Protein AF-A0A7Z9Q5S4-F1 (afdb_monomer)

Sequence (187 aa):
MYPALIGICYYKGFTRQGVVTGLVVGLIAVTLTDKTSAWFGVPWGAYPLTIHSAGWGILFNLATTILVSRFTKDDENTVKTKEKRHQFLQAVSAMNSERRKKLPLAWILTLIWFLVGFGPFASIGNSLFSDPNTPALWVPFHMPSLWVWQLVFLAYGIFVMWFLAFHMGLSEPIDPQRIEDARSEMK

Secondary structure (DSSP, 8-state):
-HHHHHHHHT-TT--HHHHHHHHHHHHHHHHHHSTTHHHHT-TT-SSGGG--HHHHHHHHHHHHHHHHHHH----HHHHHHHHHHHHHHHHHHPPPHHHHHTHHHHHHHHHHIIIIISSGGGGGGGTSSS-TT-GGG-TTTTS-HHHHHHHHHHHHHHHHHHIIIIIS-TTPPPPHHHHHHHHHHT-

Solvent-accessible surface area (backbone atoms only — not comparable to full-atom values)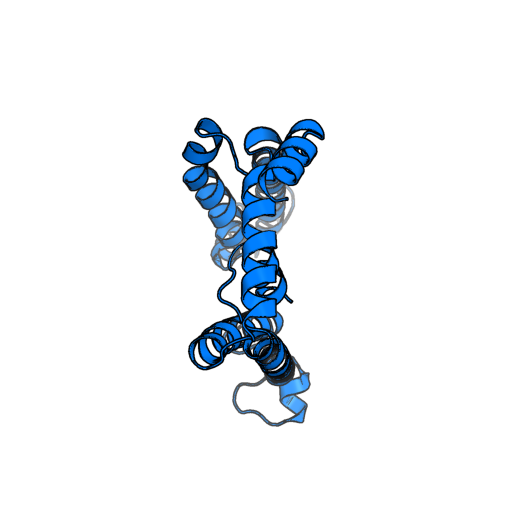: 10115 Å² total; per-residue (Å²): 110,67,59,55,53,42,30,67,76,78,37,76,73,56,23,69,66,9,43,51,53,5,47,53,48,9,50,52,39,24,48,54,19,25,76,55,7,65,80,70,69,49,95,67,37,54,28,52,94,79,39,56,23,66,57,48,14,52,51,45,16,44,53,39,17,54,54,41,16,71,77,49,79,65,56,72,67,58,50,52,52,47,51,55,51,46,53,50,50,48,66,54,66,60,74,55,74,74,51,59,72,45,47,66,56,56,50,51,56,49,48,49,44,50,39,42,49,75,29,85,50,30,62,55,24,43,55,71,76,22,61,70,89,44,72,93,59,22,70,90,79,72,51,56,17,42,56,57,40,48,53,54,38,47,55,49,44,53,51,50,50,48,42,46,31,67,72,61,43,74,66,57,80,72,58,67,66,48,50,52,52,51,54,62,76,70,107

Foldseek 3Di:
DVVVVCCQAPNVLFDPVLQVVLQVQLVVQLCCAAQVVVVVVDPQHHCRVVHHSNVRSVVSSVVSRVVVSVVDDDDPVSSVVSVLSNLLSCLQPPFDPVLVVCVVVLVVLVCCLCCCQVRPVLVCQQPVQHPQVCLVPNPPVSDGSSVVSNVVSVVSVVVSCCCVCPVSVPVPDGDPVSNVVSVVVSD

Radius of gyration: 22.35 Å; Cα contacts (8 Å, |Δi|>4): 203; chains: 1; bounding box: 56×38×61 Å

pLDDT: mean 92.26, std 4.26, range [71.06, 97.88]

Structure (mmCIF, N/CA/C/O backbone):
data_AF-A0A7Z9Q5S4-F1
#
_entry.id   AF-A0A7Z9Q5S4-F1
#
loop_
_atom_site.group_PDB
_atom_site.id
_atom_site.type_symbol
_atom_site.label_atom_id
_atom_site.label_alt_id
_atom_site.label_comp_id
_atom_site.label_asym_id
_atom_site.label_entity_id
_atom_site.label_seq_id
_atom_site.pdbx_PDB_ins_code
_atom_site.Cartn_x
_atom_site.Cartn_y
_atom_site.Cartn_z
_atom_site.occupancy
_atom_site.B_iso_or_equiv
_atom_site.auth_seq_id
_atom_site.auth_comp_id
_atom_site.auth_asym_id
_atom_site.auth_atom_id
_atom_site.pdbx_PDB_model_num
ATOM 1 N N . MET A 1 1 ? -7.638 -10.386 1.870 1.00 76.81 1 MET A N 1
ATOM 2 C CA . MET A 1 1 ? -7.132 -10.222 3.256 1.00 76.81 1 MET A CA 1
ATOM 3 C C . MET A 1 1 ? -7.069 -8.759 3.700 1.00 76.81 1 MET A C 1
ATOM 5 O O . MET A 1 1 ? -7.433 -8.495 4.838 1.00 76.81 1 MET A O 1
ATOM 9 N N . TYR A 1 2 ? -6.694 -7.800 2.839 1.00 88.56 2 TYR A N 1
ATOM 10 C CA . TYR A 1 2 ? -6.595 -6.379 3.222 1.00 88.56 2 TYR A CA 1
ATOM 11 C C . TYR A 1 2 ? -7.842 -5.776 3.893 1.00 88.56 2 TYR A C 1
ATOM 13 O O . TYR A 1 2 ? -7.670 -5.148 4.937 1.00 88.56 2 TYR A O 1
ATOM 21 N N . PRO A 1 3 ? -9.086 -5.988 3.409 1.00 93.25 3 PRO A N 1
ATOM 22 C CA . PRO A 1 3 ? -10.240 -5.363 4.061 1.00 93.25 3 PRO A CA 1
ATOM 23 C C . PRO A 1 3 ? -10.483 -5.868 5.486 1.00 93.25 3 PRO A C 1
ATOM 25 O O . PRO A 1 3 ? -10.931 -5.103 6.330 1.00 93.25 3 PRO A O 1
ATOM 28 N N . ALA A 1 4 ? -10.109 -7.114 5.797 1.00 92.50 4 ALA A N 1
ATOM 29 C CA . ALA A 1 4 ? -10.182 -7.634 7.161 1.00 92.50 4 ALA A CA 1
ATOM 30 C C . ALA A 1 4 ? -9.197 -6.912 8.098 1.00 92.50 4 ALA A C 1
ATOM 32 O O . ALA A 1 4 ? -9.586 -6.491 9.184 1.00 92.50 4 ALA A O 1
ATOM 33 N N . LEU A 1 5 ? -7.947 -6.713 7.661 1.00 92.75 5 LEU A N 1
ATOM 34 C CA . LEU A 1 5 ? -6.934 -5.983 8.436 1.00 92.75 5 LEU A CA 1
ATOM 35 C C . LEU A 1 5 ? -7.324 -4.516 8.632 1.00 92.75 5 LEU A C 1
ATOM 37 O O . LEU A 1 5 ? -7.260 -4.007 9.746 1.00 92.75 5 LEU A O 1
ATOM 41 N N . ILE A 1 6 ? -7.802 -3.858 7.572 1.00 94.31 6 ILE A N 1
ATOM 42 C CA . ILE A 1 6 ? -8.327 -2.490 7.654 1.00 94.31 6 ILE A CA 1
ATOM 43 C C . ILE A 1 6 ? -9.495 -2.434 8.644 1.00 94.31 6 ILE A C 1
ATOM 45 O O . ILE A 1 6 ? -9.525 -1.554 9.501 1.00 94.31 6 ILE A O 1
ATOM 49 N N . GLY A 1 7 ? -10.409 -3.405 8.575 1.00 92.94 7 GLY A N 1
ATOM 50 C CA . GLY A 1 7 ? -11.564 -3.524 9.464 1.00 92.94 7 GLY A CA 1
ATOM 51 C C . GLY A 1 7 ? -11.200 -3.629 10.948 1.00 92.94 7 GLY A C 1
ATOM 52 O O . GLY A 1 7 ? -11.866 -3.062 11.816 1.00 92.94 7 GLY A O 1
ATOM 53 N N . ILE A 1 8 ? -10.126 -4.360 11.245 1.00 91.81 8 ILE A N 1
ATOM 54 C CA . ILE A 1 8 ? -9.663 -4.593 12.614 1.00 91.81 8 ILE A CA 1
ATOM 55 C C . ILE A 1 8 ? -8.850 -3.405 13.133 1.00 91.81 8 ILE A C 1
ATOM 57 O O . ILE A 1 8 ? -9.086 -2.979 14.259 1.00 91.81 8 ILE A O 1
ATOM 61 N N . CYS A 1 9 ? -7.923 -2.875 12.334 1.00 91.06 9 CYS A N 1
ATOM 62 C CA . CYS A 1 9 ? -6.905 -1.943 12.823 1.00 91.06 9 CYS A CA 1
ATOM 63 C C . CYS A 1 9 ? -7.239 -0.462 12.604 1.00 91.06 9 CYS A C 1
ATOM 65 O O . CYS A 1 9 ? -6.741 0.374 13.350 1.00 91.06 9 CYS A O 1
ATOM 67 N N . TYR A 1 10 ? -8.030 -0.117 11.579 1.00 90.25 10 TYR A N 1
ATOM 68 C CA . TYR A 1 10 ? -8.146 1.280 11.124 1.00 90.25 10 TYR A CA 1
ATOM 69 C C . TYR A 1 10 ? -9.582 1.760 10.879 1.00 90.25 10 TYR A C 1
ATOM 71 O O . TYR A 1 10 ? -9.853 2.951 11.005 1.00 90.25 10 TYR A O 1
ATOM 79 N N . TYR A 1 11 ? -10.513 0.871 10.519 1.00 93.56 11 TYR A N 1
ATOM 80 C CA . TYR A 1 11 ? -11.879 1.250 10.158 1.00 93.56 11 TYR A CA 1
ATOM 81 C C . TYR A 1 11 ? -12.935 0.267 10.674 1.00 93.56 11 TYR A C 1
ATOM 83 O O . TYR A 1 11 ? -13.177 -0.785 10.093 1.00 93.56 11 TYR A O 1
ATOM 91 N N . LYS A 1 12 ? -13.657 0.651 11.728 1.00 91.69 12 LYS A N 1
ATOM 92 C CA . LYS A 1 12 ? -14.699 -0.178 12.364 1.00 91.69 12 LYS A CA 1
ATOM 93 C C . LYS A 1 12 ? -15.978 -0.406 11.544 1.00 91.69 12 LYS A C 1
ATOM 95 O O . LYS A 1 12 ? -16.794 -1.239 11.927 1.00 91.69 12 LYS A O 1
ATOM 100 N N . GLY A 1 13 ? -16.176 0.320 10.440 1.00 92.44 13 GLY A N 1
ATOM 101 C CA . GLY A 1 13 ? -17.423 0.288 9.663 1.00 92.44 13 GLY A CA 1
ATOM 102 C C . GLY A 1 13 ? -17.605 -0.941 8.768 1.00 92.44 13 GLY A C 1
ATOM 103 O O . GLY A 1 13 ? -18.682 -1.135 8.214 1.00 92.44 13 GLY A O 1
ATOM 104 N N . PHE A 1 14 ? -16.580 -1.781 8.604 1.00 95.62 14 PHE A N 1
ATOM 105 C CA . PHE A 1 14 ? -16.723 -3.022 7.846 1.00 95.62 14 PHE A CA 1
ATOM 106 C C . PHE A 1 14 ? -17.464 -4.087 8.644 1.00 95.62 14 PHE A C 1
ATOM 108 O O . PHE A 1 14 ? -17.137 -4.361 9.800 1.00 95.62 14 PHE A O 1
ATOM 115 N N . THR A 1 15 ? -18.435 -4.724 7.998 1.00 95.88 15 THR A N 1
ATOM 116 C CA . THR A 1 15 ? -19.252 -5.795 8.584 1.00 95.88 15 THR A CA 1
ATOM 117 C C . THR A 1 15 ? -18.665 -7.170 8.299 1.00 95.88 15 THR A C 1
ATOM 119 O O . THR A 1 15 ? -17.887 -7.338 7.353 1.00 95.88 15 THR A O 1
ATOM 122 N N . ARG A 1 16 ? -19.055 -8.187 9.081 1.00 94.06 16 ARG A N 1
ATOM 123 C CA . ARG A 1 16 ? -18.611 -9.570 8.822 1.00 94.06 16 ARG A CA 1
ATOM 124 C C . ARG A 1 16 ? -19.047 -10.033 7.433 1.00 94.06 16 ARG A C 1
ATOM 126 O O . ARG A 1 16 ? -18.243 -10.603 6.702 1.00 94.06 16 ARG A O 1
ATOM 133 N N . GLN A 1 17 ? -20.301 -9.762 7.072 1.00 95.50 17 GLN A N 1
ATOM 134 C CA . GLN A 1 17 ? -20.847 -10.118 5.762 1.00 95.50 17 GLN A CA 1
ATOM 135 C C . GLN A 1 17 ? -20.091 -9.413 4.636 1.00 95.50 17 GLN A C 1
ATOM 137 O O . GLN A 1 17 ? -19.658 -10.076 3.699 1.00 95.50 17 GLN A O 1
ATOM 142 N N . GLY A 1 18 ? -19.840 -8.107 4.759 1.00 96.75 18 GLY A N 1
ATOM 143 C CA . GLY A 1 18 ? -19.090 -7.370 3.746 1.00 96.75 18 GLY A CA 1
ATOM 144 C C . GLY A 1 18 ? -17.681 -7.910 3.523 1.00 96.75 18 GLY A C 1
ATOM 145 O O . GLY A 1 18 ? -17.294 -8.125 2.378 1.00 96.75 18 GLY A O 1
ATOM 146 N N . VAL A 1 19 ? -16.937 -8.196 4.594 1.00 96.50 19 VAL A N 1
ATOM 147 C CA . VAL A 1 19 ? -15.567 -8.730 4.488 1.00 96.50 19 VAL A CA 1
ATOM 148 C C . VAL A 1 19 ? -15.546 -10.126 3.858 1.00 96.50 19 VAL A C 1
ATOM 150 O O . VAL A 1 19 ? -14.680 -10.407 3.029 1.00 96.50 19 VAL A O 1
ATOM 153 N N . VAL A 1 20 ? -16.487 -11.004 4.222 1.00 96.56 20 VAL A N 1
ATOM 154 C CA . VAL A 1 20 ? -16.565 -12.365 3.663 1.00 96.56 20 VAL A CA 1
ATOM 155 C C . VAL A 1 20 ? -16.967 -12.325 2.191 1.00 96.56 20 VAL A C 1
ATOM 157 O O . VAL A 1 20 ? -16.287 -12.928 1.362 1.00 96.56 20 VAL A O 1
ATOM 160 N N . THR A 1 21 ? -18.011 -11.572 1.838 1.00 97.19 21 THR A N 1
ATOM 161 C CA . THR A 1 21 ? -18.443 -11.432 0.440 1.00 97.19 21 THR A CA 1
ATOM 162 C C . THR A 1 21 ? -17.351 -10.782 -0.405 1.00 97.19 21 THR A C 1
ATOM 164 O O . THR A 1 21 ? -17.064 -11.254 -1.501 1.00 97.19 21 THR A O 1
ATOM 167 N N . GLY A 1 22 ? -16.670 -9.759 0.119 1.00 97.31 22 GLY A N 1
ATOM 168 C CA . GLY A 1 22 ? -15.519 -9.154 -0.545 1.00 97.31 22 GLY A CA 1
ATOM 169 C C . GLY A 1 22 ? -14.373 -10.136 -0.762 1.00 97.31 22 GLY A C 1
ATOM 170 O O . GLY A 1 22 ? -13.791 -10.163 -1.844 1.00 97.31 22 GLY A O 1
ATOM 171 N N . LEU A 1 23 ? -14.072 -11.003 0.209 1.00 96.94 23 LEU A N 1
ATOM 172 C CA . LEU A 1 23 ? -13.078 -12.060 0.026 1.00 96.94 23 LEU A CA 1
ATOM 173 C C . LEU A 1 23 ? -13.456 -13.005 -1.118 1.00 96.94 23 LEU A C 1
ATOM 175 O O . LEU A 1 23 ? -12.613 -13.258 -1.976 1.00 96.94 23 LEU A O 1
ATOM 179 N N . VAL A 1 24 ? -14.702 -13.479 -1.152 1.00 97.44 24 VAL A N 1
ATOM 180 C CA . VAL A 1 24 ? -15.195 -14.383 -2.204 1.00 97.44 24 VAL A CA 1
ATOM 181 C C . VAL A 1 24 ? -15.128 -13.714 -3.575 1.00 97.44 24 VAL A C 1
ATOM 183 O O . VAL A 1 24 ? -14.528 -14.265 -4.495 1.00 97.44 24 VAL A O 1
ATOM 186 N N . VAL A 1 25 ? -15.671 -12.501 -3.709 1.00 97.81 25 VAL A N 1
ATOM 187 C CA . VAL A 1 25 ? -15.649 -11.755 -4.979 1.00 97.81 25 VAL A CA 1
ATOM 188 C C . VAL A 1 25 ? -14.217 -11.437 -5.408 1.00 97.81 25 VAL A C 1
ATOM 190 O O . VAL A 1 25 ? -13.887 -11.548 -6.584 1.00 97.81 25 VAL A O 1
ATOM 193 N N . GLY A 1 26 ? -13.337 -11.107 -4.462 1.00 96.94 26 GLY A N 1
ATOM 194 C CA . GLY A 1 26 ? -11.916 -10.911 -4.728 1.00 96.94 26 GLY A CA 1
ATOM 195 C C . GLY A 1 26 ? -11.237 -12.160 -5.286 1.00 96.94 26 GLY A C 1
ATOM 196 O O . GLY A 1 26 ? -10.487 -12.054 -6.250 1.00 96.94 26 GLY A O 1
ATOM 197 N N . LEU A 1 27 ? -11.512 -13.339 -4.720 1.00 96.50 27 LEU A N 1
ATOM 198 C CA . LEU A 1 27 ? -10.972 -14.605 -5.227 1.00 96.50 27 LEU A CA 1
ATOM 199 C C . LEU A 1 27 ? -11.486 -14.908 -6.637 1.00 96.50 27 LEU A C 1
ATOM 201 O O . LEU A 1 27 ? -10.683 -15.234 -7.506 1.00 96.50 27 LEU A O 1
ATOM 205 N N . ILE A 1 28 ? -12.785 -14.712 -6.886 1.00 96.31 28 ILE A N 1
ATOM 206 C CA . ILE A 1 28 ? -13.370 -14.850 -8.229 1.00 96.31 28 ILE A CA 1
ATOM 207 C C . ILE A 1 28 ? -12.671 -13.905 -9.211 1.00 96.31 28 ILE A C 1
ATOM 209 O O . ILE A 1 28 ? -12.271 -14.332 -10.291 1.00 96.31 28 ILE A O 1
ATOM 213 N N . ALA A 1 29 ? -12.467 -12.641 -8.833 1.00 96.00 29 ALA A N 1
ATOM 214 C CA . ALA A 1 29 ? -11.782 -11.671 -9.677 1.00 96.00 29 ALA A CA 1
ATOM 215 C C . ALA A 1 29 ? -10.347 -12.105 -10.006 1.00 96.00 29 ALA A C 1
ATOM 217 O O . ALA A 1 29 ? -9.959 -12.040 -11.168 1.00 96.00 29 ALA A O 1
ATOM 218 N N . VAL A 1 30 ? -9.571 -12.604 -9.034 1.00 95.81 30 VAL A N 1
ATOM 219 C CA . VAL A 1 30 ? -8.227 -13.156 -9.304 1.00 95.81 30 VAL A CA 1
ATOM 220 C C . VAL A 1 30 ? -8.317 -14.308 -10.304 1.00 95.81 30 VAL A C 1
ATOM 222 O O . VAL A 1 30 ? -7.616 -14.297 -11.309 1.00 95.81 30 VAL A O 1
ATOM 225 N N . THR A 1 31 ? -9.217 -15.267 -10.087 1.00 95.25 31 THR A N 1
ATOM 226 C CA . THR A 1 31 ? -9.381 -16.427 -10.976 1.00 95.25 31 THR A CA 1
ATOM 227 C C . THR A 1 31 ? -9.819 -16.034 -12.393 1.00 95.25 31 THR A C 1
ATOM 229 O O . THR A 1 31 ? -9.380 -16.642 -13.367 1.00 95.25 31 THR A O 1
ATOM 232 N N . LEU A 1 32 ? -10.643 -14.998 -12.549 1.00 95.62 32 LEU A N 1
ATOM 233 C CA . LEU A 1 32 ? -11.097 -14.529 -13.863 1.00 95.62 32 LEU A CA 1
ATOM 234 C C . LEU A 1 32 ? -10.120 -13.567 -14.553 1.00 95.62 32 LEU A C 1
ATOM 236 O O . LEU A 1 32 ? -10.319 -13.258 -15.726 1.00 95.62 32 LEU A O 1
ATOM 240 N N . THR A 1 33 ? -9.091 -13.085 -13.853 1.00 94.81 33 THR A N 1
ATOM 241 C CA . THR A 1 33 ? -8.097 -12.139 -14.397 1.00 94.81 33 THR A CA 1
ATOM 242 C C . THR A 1 33 ? -6.685 -12.710 -14.472 1.00 94.81 33 THR A C 1
ATOM 244 O O . THR A 1 33 ? -5.811 -12.087 -15.070 1.00 94.81 33 THR A O 1
ATOM 247 N N . ASP A 1 34 ? -6.438 -13.888 -13.902 1.00 94.19 34 ASP A N 1
ATOM 248 C CA . ASP A 1 34 ? -5.178 -14.614 -14.053 1.00 94.19 34 ASP A CA 1
ATOM 249 C C . ASP A 1 34 ? -5.173 -15.491 -15.321 1.00 94.19 34 ASP A C 1
ATOM 251 O O . ASP A 1 34 ? -6.069 -15.403 -16.165 1.00 94.19 34 ASP A O 1
ATOM 255 N N . LYS A 1 35 ? -4.174 -16.368 -15.482 1.00 91.12 35 LYS A N 1
ATOM 256 C CA . LYS A 1 35 ? -4.072 -17.285 -16.631 1.00 91.12 35 LYS A CA 1
ATOM 257 C C . LYS A 1 35 ? -5.241 -18.270 -16.710 1.00 91.12 35 LYS A C 1
ATOM 259 O O . LYS A 1 35 ? -5.556 -18.762 -17.789 1.00 91.12 35 LYS A O 1
ATOM 264 N N . THR A 1 36 ? -5.919 -18.510 -15.589 1.00 91.81 36 THR A N 1
ATOM 265 C CA . THR A 1 36 ? -7.149 -19.307 -15.505 1.00 91.81 36 THR A CA 1
ATOM 266 C C . THR A 1 36 ? -8.329 -18.682 -16.246 1.00 91.81 36 THR A C 1
ATOM 268 O O . THR A 1 36 ? -9.270 -19.397 -16.566 1.00 91.81 36 THR A O 1
ATOM 271 N N . SER A 1 37 ? -8.275 -17.394 -16.601 1.00 91.19 37 SER A N 1
ATOM 272 C CA . SER A 1 37 ? -9.246 -16.747 -17.502 1.00 91.19 37 SER A CA 1
ATOM 273 C C . SER A 1 37 ? -9.473 -17.536 -18.799 1.00 91.19 37 SER A C 1
ATOM 275 O O . SER A 1 37 ? -10.610 -17.657 -19.258 1.00 91.19 37 SER A O 1
ATOM 277 N N . ALA A 1 38 ? -8.419 -18.155 -19.341 1.00 90.62 38 ALA A N 1
ATOM 278 C CA . ALA A 1 38 ? -8.495 -19.001 -20.529 1.00 90.62 38 ALA A CA 1
ATOM 279 C C . ALA A 1 38 ? -9.424 -20.213 -20.341 1.00 90.62 38 ALA A C 1
ATOM 281 O O . ALA A 1 38 ? -10.079 -20.631 -21.290 1.00 90.62 38 ALA A O 1
ATOM 282 N N . TRP A 1 39 ? -9.529 -20.753 -19.122 1.00 93.50 39 TRP A N 1
ATOM 283 C CA . TRP A 1 39 ? -10.405 -21.890 -18.813 1.00 93.50 39 TRP A CA 1
ATOM 284 C C . TRP A 1 39 ? -11.888 -21.514 -18.865 1.00 93.50 39 TRP A C 1
ATOM 286 O O . TRP A 1 39 ? -12.730 -22.372 -19.106 1.00 93.50 39 TRP A O 1
ATOM 296 N N . PHE A 1 40 ? -12.206 -20.235 -18.653 1.00 91.56 40 PHE A N 1
ATOM 297 C CA . PHE A 1 40 ? -13.575 -19.717 -18.634 1.00 91.56 40 PHE A CA 1
ATOM 298 C C . PHE A 1 40 ? -13.974 -19.013 -19.938 1.00 91.56 40 PHE A C 1
ATOM 300 O O . PHE A 1 40 ? -15.112 -18.569 -20.055 1.00 91.56 40 PHE A O 1
ATOM 307 N N . GLY A 1 41 ? -13.059 -18.883 -20.907 1.00 90.44 41 GLY A N 1
ATOM 308 C CA . GLY A 1 41 ? -13.340 -18.248 -22.199 1.00 90.44 41 GLY A CA 1
ATOM 309 C C . GLY A 1 41 ? -13.762 -16.777 -22.097 1.00 90.44 41 GLY A C 1
ATOM 310 O O . GLY A 1 41 ? -14.532 -16.300 -22.927 1.00 90.44 41 GLY A O 1
ATOM 311 N N . VAL A 1 42 ? -13.305 -16.058 -21.066 1.00 92.88 42 VAL A N 1
ATOM 312 C CA . VAL A 1 42 ? -13.685 -14.652 -20.851 1.00 92.88 42 VAL A CA 1
ATOM 313 C C . VAL A 1 42 ? -13.040 -13.722 -21.892 1.00 92.88 42 VAL A C 1
ATOM 315 O O . VAL A 1 42 ? -11.879 -13.920 -22.257 1.00 92.88 42 VAL A O 1
ATOM 318 N N . PRO A 1 43 ? -13.743 -12.666 -22.350 1.00 92.31 43 PRO A N 1
ATOM 319 C CA . PRO A 1 43 ? -13.328 -11.869 -23.511 1.00 92.31 43 PRO A CA 1
ATOM 320 C C . PRO A 1 43 ? -12.093 -10.990 -23.271 1.00 92.31 43 PRO A C 1
ATOM 322 O O . PRO A 1 43 ? -11.513 -10.472 -24.219 1.00 92.31 43 PRO A O 1
ATOM 325 N N . TRP A 1 44 ? -11.690 -10.798 -22.014 1.00 91.69 44 TRP A N 1
ATOM 326 C CA . TRP A 1 44 ? -10.572 -9.931 -21.635 1.00 91.69 44 TRP A CA 1
ATOM 327 C C . TRP A 1 44 ? -9.240 -10.670 -21.425 1.00 91.69 44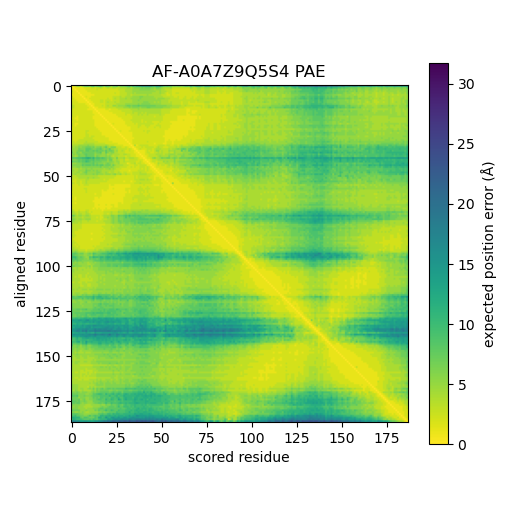 TRP A C 1
ATOM 329 O O . TRP A 1 44 ? -8.216 -10.012 -21.256 1.00 91.69 44 TRP A O 1
ATOM 339 N N . GLY A 1 45 ? -9.230 -12.009 -21.443 1.00 91.69 45 GLY A N 1
ATOM 340 C CA . GLY A 1 45 ? -8.013 -12.812 -21.279 1.00 91.69 45 GLY A CA 1
ATOM 341 C C . GLY A 1 45 ? -7.289 -12.625 -19.935 1.00 91.69 45 GLY A C 1
ATOM 342 O O . GLY A 1 45 ? -7.876 -12.213 -18.934 1.00 91.69 45 GLY A O 1
ATOM 343 N N . ALA A 1 46 ? -5.996 -12.961 -19.903 1.00 91.62 46 ALA A N 1
ATOM 344 C CA . ALA A 1 46 ? -5.167 -12.847 -18.703 1.00 91.62 46 ALA A CA 1
ATOM 345 C C . ALA A 1 46 ? -4.601 -11.428 -18.538 1.00 91.62 46 ALA A C 1
ATOM 347 O O . ALA A 1 46 ? -4.180 -10.806 -19.511 1.00 91.62 46 ALA A O 1
ATOM 348 N N . TYR A 1 47 ? -4.533 -10.959 -17.291 1.00 90.94 47 TYR A N 1
ATOM 349 C CA . TYR A 1 47 ? -3.997 -9.652 -16.892 1.00 90.94 47 TYR A CA 1
ATOM 350 C C . TYR A 1 47 ? -4.605 -8.479 -17.678 1.00 90.94 47 TYR A C 1
ATOM 352 O O . TYR A 1 47 ? -3.878 -7.738 -18.352 1.00 90.94 47 TYR A O 1
ATOM 360 N N . PRO A 1 48 ? -5.937 -8.277 -17.604 1.00 92.19 48 PRO A N 1
ATOM 361 C CA . PRO A 1 48 ? -6.576 -7.186 -18.318 1.00 92.19 48 PRO A CA 1
ATOM 362 C C . PRO A 1 48 ? -5.975 -5.846 -17.895 1.00 92.19 48 PRO A C 1
ATOM 364 O O . PRO A 1 48 ? -5.640 -5.631 -16.725 1.00 92.19 48 PRO A O 1
ATOM 367 N N . LEU A 1 49 ? -5.816 -4.955 -18.876 1.00 89.94 49 LEU A N 1
ATOM 368 C CA . LEU A 1 49 ? -5.137 -3.663 -18.729 1.00 89.94 49 LEU A CA 1
ATOM 369 C C . LEU A 1 49 ? -3.682 -3.774 -18.249 1.00 89.94 49 LEU A C 1
ATOM 371 O O . LEU A 1 49 ? -3.159 -2.824 -17.674 1.00 89.94 49 LEU A O 1
ATOM 375 N N . THR A 1 50 ? -3.022 -4.919 -18.458 1.00 87.94 50 THR A N 1
ATOM 376 C CA . THR A 1 50 ? -1.662 -5.211 -17.960 1.00 87.94 50 THR A CA 1
ATOM 377 C C . THR A 1 50 ? -1.528 -5.151 -16.433 1.00 87.94 50 THR A C 1
ATOM 379 O O . THR A 1 50 ? -0.424 -5.112 -15.894 1.00 87.94 50 THR A O 1
ATOM 382 N N . ILE A 1 51 ? -2.652 -5.182 -15.710 1.00 90.25 51 ILE A N 1
ATOM 383 C CA . ILE A 1 51 ? -2.677 -5.204 -14.249 1.00 90.25 51 ILE A CA 1
ATOM 384 C C . ILE A 1 51 ? -2.619 -6.660 -13.793 1.00 90.25 51 ILE A C 1
ATOM 386 O O . ILE A 1 51 ? -3.420 -7.499 -14.214 1.00 90.25 51 ILE A O 1
ATOM 390 N N . HIS A 1 52 ? -1.678 -6.955 -12.897 1.00 90.75 52 HIS A N 1
ATOM 391 C CA . HIS A 1 52 ? -1.548 -8.282 -12.308 1.00 90.75 52 HIS A CA 1
ATOM 392 C C . HIS A 1 52 ? -2.848 -8.709 -11.601 1.00 90.75 52 HIS A C 1
ATOM 394 O O . HIS A 1 52 ? -3.531 -7.889 -10.984 1.00 90.75 52 HIS A O 1
ATOM 400 N N . SER A 1 53 ? -3.179 -10.001 -11.651 1.00 94.12 53 SER A N 1
ATOM 401 C CA . SER A 1 53 ? -4.451 -10.552 -11.156 1.00 94.12 53 SER A CA 1
ATOM 402 C C . SER A 1 53 ? -4.708 -10.232 -9.679 1.00 94.12 53 SER A C 1
ATOM 404 O O . SER A 1 53 ? -5.834 -9.913 -9.294 1.00 94.12 53 SER A O 1
ATOM 406 N N . ALA A 1 54 ? -3.656 -10.191 -8.852 1.00 92.81 54 ALA A N 1
ATOM 407 C CA . ALA A 1 54 ? -3.770 -9.762 -7.456 1.00 92.81 54 ALA A CA 1
ATOM 408 C C . ALA A 1 54 ? -4.313 -8.327 -7.306 1.00 92.81 54 ALA A C 1
ATOM 410 O O . ALA A 1 54 ? -5.074 -8.060 -6.377 1.00 92.81 54 ALA A O 1
ATOM 411 N N . GLY A 1 55 ? -3.973 -7.413 -8.222 1.00 93.25 55 GLY A N 1
ATOM 412 C CA . GLY A 1 55 ? -4.477 -6.037 -8.223 1.00 93.25 55 GLY A CA 1
ATOM 413 C 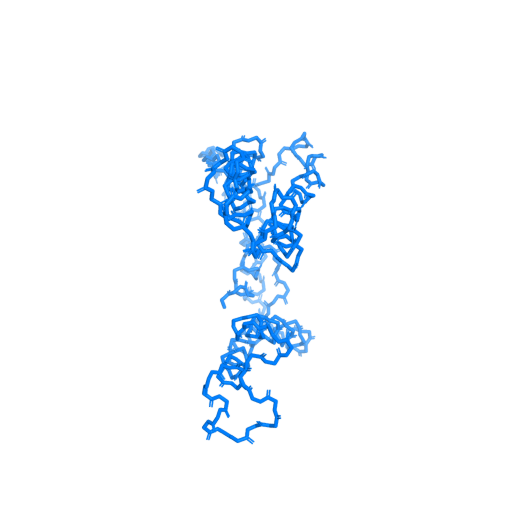C . GLY A 1 55 ? -5.994 -5.984 -8.404 1.00 93.25 55 GLY A C 1
ATOM 414 O O . GLY A 1 55 ? -6.690 -5.331 -7.625 1.00 93.25 55 GLY A O 1
ATOM 415 N N . TRP A 1 56 ? -6.522 -6.756 -9.357 1.00 95.06 56 TRP A N 1
ATOM 416 C CA . TRP A 1 56 ? -7.965 -6.916 -9.560 1.00 95.06 56 TRP A CA 1
ATOM 417 C C . TRP A 1 56 ? -8.647 -7.554 -8.351 1.00 95.06 56 TRP A C 1
ATOM 419 O O . TRP A 1 56 ? -9.679 -7.064 -7.890 1.00 95.06 56 TRP A O 1
ATOM 429 N N . GLY A 1 57 ? -8.033 -8.592 -7.780 1.00 96.38 57 GLY A N 1
ATOM 430 C CA . GLY A 1 57 ? -8.498 -9.216 -6.545 1.00 96.38 57 GLY A CA 1
ATOM 431 C C . GLY A 1 57 ? -8.643 -8.228 -5.392 1.00 96.38 57 GLY A C 1
ATOM 432 O O . GLY A 1 57 ? -9.672 -8.215 -4.719 1.00 96.38 57 GLY A O 1
ATOM 433 N N . ILE A 1 58 ? -7.638 -7.377 -5.167 1.00 95.31 58 ILE A N 1
ATOM 434 C CA . ILE A 1 58 ? -7.664 -6.343 -4.121 1.00 95.31 58 ILE A CA 1
ATOM 435 C C . ILE A 1 58 ? -8.773 -5.325 -4.392 1.00 95.31 58 ILE A C 1
ATOM 437 O O . ILE A 1 58 ? -9.551 -5.028 -3.481 1.00 95.31 58 ILE A O 1
ATOM 441 N N . LEU A 1 59 ? -8.864 -4.826 -5.629 1.00 95.81 59 LEU A N 1
ATOM 442 C CA . LEU A 1 59 ? -9.849 -3.823 -6.032 1.00 95.81 59 LEU A CA 1
ATOM 443 C C . LEU A 1 59 ? -11.280 -4.312 -5.788 1.00 95.81 59 LEU A C 1
ATOM 445 O O . LEU A 1 59 ? -12.038 -3.669 -5.059 1.00 95.81 59 LEU A O 1
ATOM 449 N N . PHE A 1 60 ? -11.640 -5.470 -6.346 1.00 97.12 60 PHE A N 1
ATOM 450 C CA . PHE A 1 60 ? -12.989 -6.019 -6.219 1.00 97.12 60 PHE A CA 1
ATOM 451 C C . PHE A 1 60 ? -13.308 -6.463 -4.789 1.00 97.12 60 PHE A C 1
ATOM 453 O O . PHE A 1 60 ? -14.442 -6.289 -4.338 1.00 97.12 60 PHE A O 1
ATOM 460 N N . ASN A 1 61 ? -12.319 -6.966 -4.044 1.00 97.38 61 ASN A N 1
ATOM 461 C CA . ASN A 1 61 ? -12.495 -7.307 -2.634 1.00 97.38 61 ASN A CA 1
ATOM 462 C C . ASN A 1 61 ? -12.855 -6.075 -1.799 1.00 97.38 61 ASN A C 1
ATOM 464 O O . ASN A 1 61 ? -13.848 -6.083 -1.066 1.00 97.38 61 ASN A O 1
ATOM 468 N N . LEU A 1 62 ? -12.083 -4.995 -1.939 1.00 96.75 62 LEU A N 1
ATOM 469 C CA . LEU A 1 62 ? -12.311 -3.766 -1.186 1.00 96.75 62 LEU A CA 1
ATOM 470 C C . LEU A 1 62 ? -13.615 -3.078 -1.609 1.00 96.75 62 LEU A C 1
ATOM 472 O O . LEU A 1 62 ? -14.408 -2.715 -0.740 1.00 96.75 62 LEU A O 1
ATOM 476 N N . ALA A 1 63 ? -13.874 -2.954 -2.914 1.00 97.31 63 ALA A N 1
ATOM 477 C CA . ALA A 1 63 ? -15.096 -2.343 -3.435 1.00 97.31 63 ALA A CA 1
ATOM 478 C C . ALA A 1 63 ? -16.353 -3.072 -2.937 1.00 97.31 63 ALA A C 1
ATOM 480 O O . ALA A 1 63 ? -17.269 -2.444 -2.405 1.00 97.31 63 ALA A O 1
ATOM 481 N N . THR A 1 64 ? -16.359 -4.405 -3.021 1.00 97.88 64 THR A N 1
ATOM 482 C CA . THR A 1 64 ? -17.466 -5.235 -2.526 1.00 97.88 64 THR A CA 1
ATOM 483 C C . THR A 1 64 ? -17.609 -5.123 -1.013 1.00 97.88 64 THR A C 1
ATOM 485 O O . THR A 1 64 ? -18.723 -4.961 -0.520 1.00 97.88 64 THR A O 1
ATOM 488 N N . THR A 1 65 ? -16.500 -5.148 -0.265 1.00 97.88 65 THR A N 1
ATOM 489 C CA . THR A 1 65 ? -16.536 -4.997 1.198 1.00 97.88 65 THR A CA 1
ATOM 490 C C . THR A 1 65 ? -17.175 -3.672 1.604 1.00 97.88 65 THR A C 1
ATOM 492 O O . THR A 1 65 ? -18.031 -3.663 2.492 1.00 97.88 65 THR A O 1
ATOM 495 N N . ILE A 1 66 ? -16.792 -2.568 0.952 1.00 96.69 66 ILE A N 1
ATOM 496 C CA . ILE A 1 66 ? -17.357 -1.235 1.197 1.00 96.69 66 ILE A CA 1
ATOM 497 C C . ILE A 1 66 ? -18.849 -1.223 0.863 1.00 96.69 66 ILE A C 1
ATOM 499 O O . ILE A 1 66 ? -19.649 -0.763 1.677 1.00 96.69 66 ILE A O 1
ATOM 503 N N . LEU A 1 67 ? -19.223 -1.732 -0.313 1.00 97.31 67 LEU A N 1
ATOM 504 C CA . LEU A 1 67 ? -20.603 -1.713 -0.788 1.00 97.31 67 LEU A CA 1
ATOM 505 C C . LEU A 1 67 ? -21.516 -2.532 0.127 1.00 97.31 67 LEU A C 1
ATOM 507 O O . LEU A 1 67 ? -22.481 -2.000 0.666 1.00 97.31 67 LEU A O 1
ATOM 511 N N . VAL A 1 68 ? -21.183 -3.802 0.359 1.00 97.62 68 VAL A N 1
ATOM 512 C CA . VAL A 1 68 ? -21.993 -4.705 1.184 1.00 97.62 68 VAL A CA 1
ATOM 513 C C . VAL A 1 68 ? -22.061 -4.194 2.620 1.00 97.62 68 VAL A C 1
ATOM 515 O O . VAL A 1 68 ? -23.153 -4.115 3.168 1.00 97.62 68 VAL A O 1
ATOM 518 N N . SER A 1 69 ? -20.947 -3.730 3.201 1.00 96.75 69 SER A N 1
ATOM 519 C CA . SER A 1 69 ? -20.953 -3.187 4.571 1.00 96.75 69 SER A CA 1
ATOM 520 C C . SER A 1 69 ? -21.796 -1.924 4.738 1.00 96.75 69 SER A C 1
ATOM 522 O O . SER A 1 69 ? -22.166 -1.613 5.864 1.00 96.75 69 SER A O 1
ATOM 524 N N . ARG A 1 70 ? -22.112 -1.193 3.659 1.00 95.50 70 ARG A N 1
ATOM 525 C CA . ARG A 1 70 ? -23.078 -0.087 3.732 1.00 95.50 70 ARG A CA 1
ATOM 526 C C . ARG A 1 70 ? -24.527 -0.557 3.827 1.00 95.50 70 ARG A C 1
ATOM 528 O O . ARG A 1 70 ? -25.344 0.171 4.383 1.00 95.50 70 ARG A O 1
ATOM 535 N N . PHE A 1 71 ? -24.843 -1.733 3.291 1.00 96.31 71 PHE A N 1
ATOM 536 C CA . PHE A 1 71 ? -26.205 -2.273 3.258 1.00 96.31 71 PHE A CA 1
ATOM 537 C C . PHE A 1 71 ? -26.472 -3.326 4.336 1.00 96.31 71 PHE A C 1
ATOM 539 O O . PHE A 1 71 ? -27.627 -3.599 4.651 1.00 96.31 71 PHE A O 1
ATOM 546 N N . THR A 1 72 ? -25.429 -3.900 4.928 1.00 95.19 72 THR A N 1
ATOM 547 C CA . THR A 1 72 ? -25.536 -4.881 6.010 1.00 95.19 72 THR A CA 1
ATOM 548 C C . THR A 1 72 ? -25.173 -4.249 7.350 1.00 95.19 72 THR A C 1
ATOM 550 O O . THR A 1 72 ? -24.406 -3.290 7.409 1.00 95.19 72 THR A O 1
ATOM 553 N N . LYS A 1 73 ? -25.695 -4.794 8.450 1.00 91.44 73 LYS A N 1
ATOM 554 C CA . LYS A 1 73 ? -25.328 -4.392 9.815 1.00 91.44 73 LYS A CA 1
ATOM 555 C C . LYS A 1 73 ? -24.911 -5.622 10.608 1.00 91.44 73 LYS A C 1
ATOM 557 O O . LYS A 1 73 ? -25.518 -6.679 10.464 1.00 91.44 73 LYS A O 1
ATOM 562 N N . ASP A 1 74 ? -23.874 -5.470 11.423 1.00 92.06 74 ASP A N 1
ATOM 563 C CA . ASP A 1 74 ? -23.528 -6.481 12.419 1.00 92.06 74 ASP A CA 1
ATOM 564 C C . ASP A 1 74 ? -24.453 -6.357 13.639 1.00 92.06 74 ASP A C 1
ATOM 566 O O . ASP A 1 74 ? -25.087 -5.320 13.853 1.00 92.06 74 ASP A O 1
ATOM 570 N N . ASP A 1 75 ? -24.514 -7.414 14.446 1.00 93.25 75 ASP A N 1
ATOM 571 C CA . ASP A 1 75 ? -25.249 -7.411 15.706 1.00 93.25 75 ASP A CA 1
ATOM 572 C C . ASP A 1 75 ? -24.673 -6.389 16.705 1.00 93.25 75 ASP A C 1
ATOM 574 O O . ASP A 1 75 ? -23.486 -6.045 16.676 1.00 93.25 75 ASP A O 1
ATOM 578 N N . GLU A 1 76 ? -25.515 -5.913 17.624 1.00 93.50 76 GLU A N 1
ATOM 579 C CA . GLU A 1 76 ? -25.127 -4.875 18.586 1.00 93.50 76 GLU A CA 1
ATOM 580 C C . GLU A 1 76 ? -23.924 -5.271 19.454 1.00 93.50 76 GLU A C 1
ATOM 582 O O . GLU A 1 76 ? -23.091 -4.423 19.785 1.00 93.50 76 GLU A O 1
ATOM 587 N N . ASN A 1 77 ? -23.799 -6.552 19.810 1.00 94.00 77 ASN A N 1
ATOM 588 C CA . ASN A 1 77 ? -22.699 -7.041 20.640 1.00 94.00 77 ASN A CA 1
ATOM 589 C C . ASN A 1 77 ? -21.368 -7.013 19.876 1.00 94.00 77 ASN A C 1
ATOM 591 O O . ASN A 1 77 ? -20.340 -6.596 20.423 1.00 94.00 77 ASN A O 1
ATOM 595 N N . THR A 1 78 ? -21.383 -7.387 18.597 1.00 91.81 78 THR A N 1
ATOM 596 C CA . THR A 1 78 ? -20.234 -7.284 17.693 1.00 91.81 78 THR A CA 1
ATOM 597 C C . THR A 1 78 ? -19.831 -5.831 17.493 1.00 91.81 78 THR A C 1
ATOM 599 O O . THR A 1 78 ? -18.641 -5.519 17.582 1.00 91.81 78 THR A O 1
ATOM 602 N N . VAL A 1 79 ? -20.793 -4.927 17.289 1.00 92.38 79 VAL A N 1
ATOM 603 C CA . VAL A 1 79 ? -20.516 -3.487 17.157 1.00 92.38 79 VAL A CA 1
ATOM 604 C C . VAL A 1 79 ? -19.857 -2.942 18.427 1.00 92.38 79 VAL A C 1
ATOM 606 O O . VAL A 1 79 ? -18.798 -2.320 18.338 1.00 92.38 79 VAL A O 1
ATOM 609 N N . LYS A 1 80 ? -20.402 -3.246 19.612 1.00 93.75 80 LYS A N 1
ATOM 610 C CA . LYS A 1 80 ? -19.811 -2.847 20.905 1.00 93.75 80 LYS A CA 1
ATOM 611 C C . LYS A 1 80 ? -18.401 -3.411 21.092 1.00 93.75 80 LYS A C 1
ATOM 613 O O . LYS A 1 80 ? -17.509 -2.709 21.559 1.00 93.75 80 LYS A O 1
ATOM 618 N N . THR A 1 81 ? -18.174 -4.661 20.698 1.00 92.25 81 THR A N 1
ATOM 619 C CA . THR A 1 81 ? -16.853 -5.302 20.791 1.00 92.25 81 THR A CA 1
ATOM 620 C C . THR A 1 81 ? -15.839 -4.648 19.857 1.00 92.25 81 THR A C 1
ATOM 622 O O . THR A 1 81 ? -14.697 -4.415 20.255 1.00 92.25 81 THR A O 1
ATOM 625 N N . LYS A 1 82 ? -16.240 -4.325 18.622 1.00 93.00 82 LYS A N 1
ATOM 626 C CA . LYS A 1 82 ? -15.401 -3.582 17.673 1.00 93.00 82 LYS A CA 1
ATOM 627 C C . LYS A 1 82 ? -15.054 -2.205 18.214 1.00 93.00 82 LYS A C 1
ATOM 629 O O . LYS A 1 82 ? -13.886 -1.840 18.184 1.00 93.00 82 LYS A O 1
ATOM 634 N N . GLU A 1 83 ? -16.033 -1.491 18.756 1.00 94.00 83 GLU A N 1
ATOM 635 C CA . GLU A 1 83 ? -15.817 -0.174 19.351 1.00 94.00 83 GLU A CA 1
ATOM 636 C C . GLU A 1 83 ? -14.766 -0.229 20.462 1.00 94.00 83 GLU A C 1
ATOM 638 O O . GLU A 1 83 ? -13.760 0.472 20.381 1.00 94.00 83 GLU A O 1
ATOM 643 N N . LYS A 1 84 ? -14.939 -1.134 21.435 1.00 92.88 84 LYS A N 1
ATOM 644 C CA . LYS A 1 84 ? -13.975 -1.323 22.527 1.00 92.88 84 LYS A CA 1
ATOM 645 C C . LYS A 1 84 ? -12.579 -1.672 22.008 1.00 92.88 84 LYS A C 1
ATOM 647 O O . LYS A 1 84 ? -11.593 -1.135 22.490 1.00 92.88 84 LYS A O 1
ATOM 652 N N . ARG A 1 85 ? -12.466 -2.540 20.998 1.00 93.25 85 ARG A N 1
ATOM 653 C CA . ARG A 1 85 ? -11.160 -2.879 20.403 1.00 93.25 85 ARG A CA 1
ATOM 654 C C . ARG A 1 85 ? -10.503 -1.676 19.730 1.00 93.25 85 ARG A C 1
ATOM 656 O O . ARG A 1 85 ? -9.314 -1.464 19.926 1.00 93.25 85 ARG A O 1
ATOM 663 N N . HIS A 1 86 ? -11.257 -0.896 18.960 1.00 94.62 86 HIS A N 1
ATOM 664 C CA . HIS A 1 86 ? -10.736 0.289 18.269 1.00 94.62 86 HIS A CA 1
ATOM 665 C C . HIS A 1 86 ? -10.311 1.379 19.254 1.00 94.62 86 HIS A C 1
ATOM 667 O O . HIS A 1 86 ? -9.231 1.938 19.099 1.00 94.62 86 HIS A O 1
ATOM 673 N N . GLN A 1 87 ? -11.110 1.628 20.293 1.00 93.50 87 GLN A N 1
ATOM 674 C CA . GLN A 1 87 ? -10.761 2.558 21.370 1.00 93.50 87 GLN A CA 1
ATOM 675 C C . GLN A 1 87 ? -9.491 2.114 22.105 1.00 93.50 87 GLN A C 1
ATOM 677 O O . GLN A 1 87 ? -8.590 2.922 22.307 1.00 93.50 87 GLN A O 1
ATOM 682 N N . PHE A 1 88 ? -9.378 0.819 22.419 1.00 93.56 88 PHE A N 1
ATOM 683 C CA . PHE A 1 88 ? -8.185 0.263 23.050 1.00 93.56 88 PHE A CA 1
ATOM 684 C C . PHE A 1 88 ? -6.944 0.440 22.169 1.00 93.56 88 PHE A C 1
ATOM 686 O O . PHE A 1 88 ? -5.938 0.973 22.630 1.00 93.56 88 PHE A O 1
ATOM 693 N N . LEU A 1 89 ? -7.023 0.046 20.890 1.00 92.00 89 LEU A N 1
ATOM 694 C CA . LEU A 1 89 ? -5.924 0.217 19.934 1.00 92.00 89 LEU A CA 1
ATOM 695 C C . LEU A 1 89 ? -5.518 1.688 19.825 1.00 92.00 89 LEU A C 1
ATOM 697 O O . LEU A 1 89 ? -4.334 2.000 19.886 1.00 92.00 89 LEU A O 1
ATOM 701 N N . GLN A 1 90 ? -6.488 2.597 19.740 1.00 90.31 90 GLN A N 1
ATOM 702 C CA . GLN A 1 90 ? -6.221 4.027 19.678 1.00 90.31 90 GLN A CA 1
ATOM 703 C C . GLN A 1 90 ? -5.522 4.545 20.942 1.00 90.31 90 GLN A C 1
ATOM 705 O O . GLN A 1 90 ? -4.582 5.325 20.817 1.00 90.31 90 GLN A O 1
ATOM 710 N N . ALA A 1 91 ? -5.926 4.106 22.136 1.00 90.38 91 ALA A N 1
ATOM 711 C CA . ALA A 1 91 ? -5.303 4.525 23.392 1.00 90.38 91 ALA A CA 1
ATOM 712 C C . ALA A 1 91 ? -3.821 4.109 23.471 1.00 90.38 91 ALA A C 1
ATOM 714 O O . ALA A 1 91 ? -2.951 4.920 23.813 1.00 90.38 91 ALA A O 1
ATOM 715 N N . VAL A 1 92 ? -3.516 2.866 23.081 1.00 90.69 92 VAL A N 1
ATOM 716 C CA . VAL A 1 92 ? -2.162 2.304 23.207 1.00 90.69 92 VAL A CA 1
ATOM 717 C C . VAL A 1 92 ? -1.236 2.666 22.043 1.00 90.69 92 VAL A C 1
ATOM 719 O O . VAL A 1 92 ? -0.032 2.797 22.247 1.00 90.69 92 VAL A O 1
ATOM 722 N N . SER A 1 93 ? -1.770 2.858 20.831 1.00 87.69 93 SER A N 1
ATOM 723 C CA . SER A 1 93 ? -0.974 3.062 19.610 1.00 87.69 93 SER A CA 1
ATOM 724 C C . SER A 1 93 ? -1.046 4.482 19.041 1.00 87.69 93 SER A C 1
ATOM 726 O O . SER A 1 93 ? -0.530 4.728 17.946 1.00 87.69 93 SER A O 1
ATOM 728 N N . ALA A 1 94 ? -1.712 5.424 19.717 1.00 82.94 94 ALA A N 1
ATOM 729 C CA . ALA A 1 94 ? -1.776 6.805 19.247 1.00 82.94 94 ALA A CA 1
ATOM 730 C C . ALA A 1 94 ? -0.373 7.421 19.143 1.00 82.94 94 ALA A C 1
ATOM 732 O O . ALA A 1 94 ? 0.393 7.439 20.111 1.00 82.94 94 ALA A O 1
ATOM 733 N N . MET A 1 95 ? -0.076 7.970 17.961 1.00 84.00 95 MET A N 1
ATOM 734 C CA . MET A 1 95 ? 1.140 8.736 17.704 1.00 84.00 95 MET A CA 1
ATOM 735 C C . MET A 1 95 ? 1.110 10.091 18.416 1.00 84.00 95 MET A C 1
ATOM 737 O O . MET A 1 95 ? 0.085 10.776 18.434 1.00 84.00 95 MET A O 1
ATOM 741 N N . ASN A 1 96 ? 2.278 10.527 18.888 1.00 85.38 96 ASN A N 1
ATOM 742 C CA . ASN A 1 96 ? 2.473 11.864 19.445 1.00 85.38 96 ASN A CA 1
ATOM 743 C C . ASN A 1 96 ? 2.190 12.955 18.395 1.00 85.38 96 ASN A C 1
ATOM 745 O O . ASN A 1 96 ? 2.365 12.757 17.185 1.00 85.38 96 ASN A O 1
ATOM 749 N N . SER A 1 97 ? 1.795 14.142 18.863 1.00 87.00 97 SER A N 1
ATOM 750 C CA . SER A 1 97 ? 1.416 15.278 18.008 1.00 87.00 97 SER A CA 1
ATOM 751 C C . SER A 1 97 ? 2.520 15.686 17.023 1.00 87.00 97 SER A C 1
ATOM 753 O O . SER A 1 97 ? 2.225 16.020 15.876 1.00 87.00 97 SER A O 1
ATOM 755 N N . GLU A 1 98 ? 3.789 15.600 17.426 1.00 88.88 98 GLU A N 1
ATOM 756 C CA . GLU A 1 98 ? 4.934 15.913 16.565 1.00 88.88 98 GLU A CA 1
ATOM 757 C C . GLU A 1 98 ? 5.083 14.948 15.386 1.00 88.88 98 GLU A C 1
ATOM 759 O O . GLU A 1 98 ? 5.275 15.383 14.250 1.00 88.88 98 GLU A O 1
ATOM 764 N N . ARG A 1 99 ? 4.945 13.638 15.625 1.00 90.00 99 ARG A N 1
ATOM 765 C CA . ARG A 1 99 ? 5.023 12.616 14.567 1.00 90.00 99 ARG A CA 1
ATOM 766 C C . ARG A 1 99 ? 3.848 12.732 13.609 1.00 90.00 99 ARG A C 1
ATOM 768 O O . ARG A 1 99 ? 4.019 12.620 12.399 1.00 90.00 99 ARG A O 1
ATOM 775 N N . ARG A 1 100 ? 2.661 13.055 14.130 1.00 89.88 100 ARG A N 1
ATOM 776 C CA . ARG A 1 100 ? 1.457 13.258 13.315 1.00 89.88 100 ARG A CA 1
ATOM 777 C C . ARG A 1 100 ? 1.632 14.361 12.262 1.00 89.88 100 ARG A C 1
ATOM 779 O O . ARG A 1 100 ? 1.113 14.214 11.159 1.00 89.88 100 ARG A O 1
ATOM 786 N N . LYS A 1 101 ? 2.406 15.417 12.549 1.00 93.69 101 LYS A N 1
ATOM 787 C CA . LYS A 1 101 ? 2.726 16.482 11.574 1.00 93.69 101 LYS A CA 1
ATOM 788 C C . LYS A 1 101 ? 3.535 15.974 10.372 1.00 93.69 101 LYS A C 1
ATOM 790 O O . LYS A 1 101 ? 3.459 16.566 9.302 1.00 93.69 101 LYS A O 1
ATOM 795 N N . LYS A 1 102 ? 4.276 14.873 10.528 1.00 94.12 102 LYS A N 1
ATOM 796 C CA . LYS A 1 102 ? 5.114 14.261 9.481 1.00 94.12 102 LYS A CA 1
ATOM 797 C C . LYS A 1 102 ? 4.361 13.234 8.629 1.00 94.12 102 LYS A C 1
ATOM 799 O O . LYS A 1 102 ? 4.927 12.697 7.682 1.00 94.12 102 LYS A O 1
ATOM 804 N N . LEU A 1 103 ? 3.081 12.982 8.911 1.00 92.94 103 LEU A N 1
ATOM 805 C CA . LEU A 1 103 ? 2.265 12.027 8.160 1.00 92.94 103 LEU A CA 1
ATOM 806 C C . LEU A 1 103 ? 2.165 12.342 6.651 1.00 92.94 103 LEU A C 1
ATOM 808 O O . LEU A 1 103 ? 2.300 11.407 5.863 1.00 92.94 103 LEU A O 1
ATOM 812 N N . PRO A 1 104 ? 1.987 13.607 6.208 1.00 95.94 104 PRO A N 1
ATOM 813 C CA . PRO A 1 104 ? 1.984 13.919 4.778 1.00 95.94 104 PRO A CA 1
ATOM 814 C C . PRO A 1 104 ? 3.316 13.568 4.110 1.00 95.94 104 PRO A C 1
ATOM 816 O O . PRO A 1 104 ? 3.327 12.995 3.025 1.00 95.94 104 PRO A O 1
ATOM 819 N N . LEU A 1 105 ? 4.436 13.839 4.788 1.00 96.75 105 LEU A N 1
ATOM 820 C CA . LEU A 1 105 ? 5.767 13.492 4.298 1.00 96.75 105 LEU A CA 1
ATOM 821 C C . LEU A 1 105 ? 5.932 11.971 4.170 1.00 96.75 105 LEU A C 1
ATOM 823 O O . LEU A 1 105 ? 6.386 11.498 3.134 1.00 96.75 105 LEU A O 1
ATOM 827 N N . ALA A 1 106 ? 5.506 11.207 5.181 1.00 95.75 106 ALA A N 1
ATOM 828 C CA . ALA A 1 106 ? 5.527 9.744 5.146 1.00 95.75 106 ALA A CA 1
ATOM 829 C C . ALA A 1 106 ? 4.753 9.184 3.939 1.00 95.75 106 ALA A C 1
ATOM 831 O O . ALA A 1 106 ? 5.251 8.303 3.235 1.00 95.75 106 ALA A O 1
ATOM 832 N N . TRP A 1 107 ? 3.566 9.732 3.662 1.00 96.44 107 TRP A N 1
ATOM 833 C CA . TRP A 1 107 ? 2.771 9.362 2.493 1.00 96.44 107 TRP A CA 1
ATOM 834 C C . TRP A 1 107 ? 3.456 9.722 1.180 1.00 96.44 107 TRP A C 1
ATOM 836 O O . TRP A 1 107 ? 3.527 8.871 0.301 1.00 96.44 107 TRP A O 1
ATOM 846 N N . ILE A 1 108 ? 3.990 10.939 1.046 1.00 97.44 108 ILE A N 1
ATOM 847 C CA . ILE A 1 108 ? 4.680 11.377 -0.176 1.00 97.44 108 ILE A CA 1
ATOM 848 C C . ILE A 1 108 ? 5.879 10.473 -0.470 1.00 97.44 108 ILE A C 1
ATOM 850 O O . ILE A 1 108 ? 5.986 9.957 -1.579 1.00 97.44 108 ILE A O 1
ATOM 854 N N . LEU A 1 109 ? 6.741 10.230 0.523 1.00 97.19 109 LEU A N 1
ATOM 855 C CA . LEU A 1 109 ? 7.915 9.369 0.365 1.00 97.19 109 LEU A CA 1
ATOM 856 C C . LEU A 1 109 ? 7.520 7.946 -0.057 1.00 97.19 109 LEU A C 1
ATOM 858 O O . LEU A 1 109 ? 8.082 7.384 -0.996 1.00 97.19 109 LEU A O 1
ATOM 862 N N . THR A 1 110 ? 6.499 7.384 0.593 1.00 96.19 110 THR A N 1
ATOM 863 C CA . THR A 1 110 ? 6.005 6.036 0.280 1.00 96.19 110 THR A CA 1
ATOM 864 C C . THR A 1 110 ? 5.383 5.977 -1.117 1.00 96.19 110 THR A C 1
ATOM 866 O O . THR A 1 110 ? 5.676 5.065 -1.884 1.00 96.19 110 THR A O 1
ATOM 869 N N . LEU A 1 111 ? 4.557 6.955 -1.494 1.00 96.06 111 LEU A N 1
ATOM 870 C CA . LEU A 1 111 ? 3.927 6.994 -2.816 1.00 96.06 111 LEU A CA 1
ATOM 871 C C . LEU A 1 111 ? 4.956 7.168 -3.932 1.00 96.06 111 LEU A C 1
ATOM 873 O O . LEU A 1 111 ? 4.855 6.478 -4.942 1.00 96.06 111 LEU A O 1
ATOM 877 N N . ILE A 1 112 ? 5.964 8.026 -3.748 1.00 96.56 112 ILE A N 1
ATOM 878 C CA . ILE A 1 112 ? 7.078 8.151 -4.698 1.00 96.56 112 ILE A CA 1
ATOM 879 C C . ILE A 1 112 ? 7.777 6.802 -4.848 1.00 96.56 112 ILE A C 1
ATOM 881 O O . ILE A 1 112 ? 7.996 6.348 -5.969 1.00 96.56 112 ILE A O 1
ATOM 885 N N . TRP A 1 113 ? 8.067 6.121 -3.738 1.00 95.69 113 TRP A N 1
ATOM 886 C CA . TRP A 1 113 ? 8.733 4.825 -3.785 1.00 95.69 113 TRP A CA 1
ATOM 887 C C . TRP A 1 113 ? 7.938 3.788 -4.590 1.00 95.69 113 TRP A C 1
ATOM 889 O O . TRP A 1 113 ? 8.479 3.164 -5.504 1.00 95.69 113 TRP A O 1
ATOM 899 N N . PHE A 1 114 ? 6.645 3.637 -4.299 1.00 93.12 114 PHE A N 1
ATOM 900 C CA . PHE A 1 114 ? 5.804 2.629 -4.945 1.00 93.12 114 PHE A CA 1
ATOM 901 C C . PHE A 1 114 ? 5.406 2.989 -6.377 1.00 93.12 114 PHE A C 1
ATOM 903 O O . PHE A 1 114 ? 5.310 2.087 -7.198 1.00 93.12 114 PHE A O 1
ATOM 910 N N . LEU A 1 115 ? 5.180 4.264 -6.707 1.00 93.88 115 LEU A N 1
ATOM 911 C CA . LEU A 1 115 ? 4.767 4.669 -8.057 1.00 93.88 115 LEU A CA 1
ATOM 912 C C . LEU A 1 115 ? 5.951 4.803 -9.019 1.00 93.88 115 LEU A C 1
ATOM 914 O O . LEU A 1 115 ? 5.816 4.454 -10.193 1.00 93.88 115 LEU A O 1
ATOM 918 N N . VAL A 1 116 ? 7.090 5.301 -8.528 1.00 94.69 116 VAL A N 1
ATOM 919 C CA . VAL A 1 116 ? 8.277 5.613 -9.340 1.00 94.69 116 VAL A CA 1
ATOM 920 C C . VAL A 1 116 ? 9.308 4.490 -9.302 1.00 94.69 116 VAL A C 1
ATOM 922 O O . VAL A 1 116 ? 9.864 4.140 -10.340 1.00 94.69 116 VAL A O 1
ATOM 925 N N . GLY A 1 117 ? 9.516 3.864 -8.144 1.00 92.50 117 GLY A N 1
ATOM 926 C CA . GLY A 1 117 ? 10.444 2.738 -8.023 1.00 92.50 117 GLY A CA 1
ATOM 927 C C . GLY A 1 117 ? 9.905 1.451 -8.644 1.00 92.50 117 GLY A C 1
ATOM 928 O O . GLY A 1 117 ? 10.544 0.875 -9.523 1.00 92.50 117 GLY A O 1
ATOM 929 N N . PHE A 1 118 ? 8.716 1.022 -8.209 1.00 86.31 118 PHE A N 1
ATOM 930 C CA . PHE A 1 118 ? 8.115 -0.267 -8.601 1.00 86.31 118 PHE A CA 1
ATOM 931 C C . PHE A 1 118 ? 6.847 -0.151 -9.453 1.00 86.31 118 PHE A C 1
ATOM 933 O O . PHE A 1 118 ? 6.314 -1.157 -9.918 1.00 86.31 118 PHE A O 1
ATOM 940 N N . GLY A 1 119 ? 6.331 1.061 -9.616 1.00 87.38 119 GLY A N 1
ATOM 941 C CA . GLY A 1 119 ? 5.044 1.314 -10.242 1.00 87.38 119 GLY A CA 1
ATOM 942 C C . GLY A 1 119 ? 5.154 1.583 -11.742 1.00 87.38 119 GLY A C 1
ATOM 943 O O . GLY A 1 119 ? 6.190 1.329 -12.358 1.00 87.38 119 GLY A O 1
ATOM 944 N N . PRO A 1 120 ? 4.096 2.136 -12.356 1.00 87.56 120 PRO A N 1
ATOM 945 C CA . PRO A 1 120 ? 4.067 2.381 -13.798 1.00 87.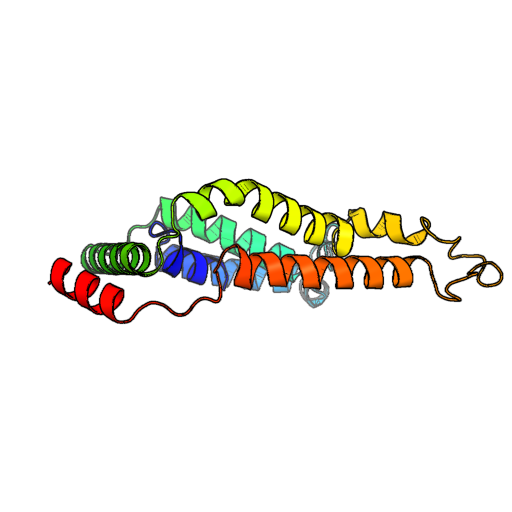56 120 PRO A CA 1
ATOM 946 C C . PRO A 1 120 ? 5.174 3.333 -14.275 1.00 87.56 120 PRO A C 1
ATOM 948 O O . PRO A 1 120 ? 5.598 3.244 -15.426 1.00 87.56 120 PRO A O 1
ATOM 951 N N . PHE A 1 121 ? 5.679 4.215 -13.405 1.00 91.44 121 PHE A N 1
ATOM 952 C CA . PHE A 1 121 ? 6.742 5.160 -13.756 1.00 91.44 121 PHE A CA 1
ATOM 953 C C . PHE A 1 121 ? 8.152 4.563 -13.669 1.00 91.44 121 PHE A C 1
ATOM 955 O O . PHE A 1 121 ? 9.110 5.226 -14.061 1.00 91.44 121 PHE A O 1
ATOM 962 N N . ALA A 1 122 ? 8.299 3.300 -13.255 1.00 91.44 122 ALA A N 1
ATOM 963 C CA . ALA A 1 122 ? 9.576 2.592 -13.338 1.00 91.44 122 ALA A CA 1
ATOM 964 C C . ALA A 1 122 ? 10.070 2.442 -14.791 1.00 91.44 122 ALA A C 1
ATOM 966 O O . ALA A 1 122 ? 11.260 2.239 -15.024 1.00 91.44 122 ALA A O 1
ATOM 967 N N . SER A 1 123 ? 9.175 2.603 -15.774 1.00 90.62 123 SER A N 1
ATOM 968 C CA . SER A 1 123 ? 9.511 2.635 -17.200 1.00 90.62 123 SER A CA 1
ATOM 969 C C . SER A 1 123 ? 10.491 3.754 -17.566 1.00 90.62 123 SER A C 1
ATOM 971 O O . SER A 1 123 ? 11.271 3.573 -18.499 1.00 90.62 123 SER A O 1
ATOM 973 N N . ILE A 1 124 ? 10.523 4.855 -16.803 1.00 92.44 124 ILE A N 1
ATOM 974 C CA . ILE A 1 124 ? 11.519 5.933 -16.942 1.00 92.44 124 ILE A CA 1
ATOM 975 C C . ILE A 1 124 ? 12.936 5.372 -16.748 1.00 92.44 124 ILE A C 1
ATOM 977 O O . ILE A 1 124 ? 13.867 5.745 -17.461 1.00 92.44 124 ILE A O 1
ATOM 981 N N . GLY A 1 125 ? 13.090 4.413 -15.832 1.00 91.06 125 GLY A N 1
ATOM 982 C CA . GLY A 1 125 ? 14.356 3.747 -15.551 1.00 91.06 125 GLY A CA 1
ATOM 983 C C . GLY A 1 125 ? 14.928 2.953 -16.727 1.00 91.06 125 GLY A C 1
ATOM 984 O O . GLY A 1 125 ? 16.120 2.657 -16.714 1.00 91.06 125 GLY A O 1
ATOM 985 N N . ASN A 1 126 ? 14.140 2.641 -17.764 1.00 90.94 126 ASN A N 1
ATOM 986 C CA . ASN A 1 126 ? 14.633 1.893 -18.924 1.00 90.94 126 ASN A CA 1
ATOM 987 C C . ASN A 1 126 ? 15.670 2.658 -19.747 1.00 90.94 126 ASN A C 1
ATOM 989 O O . ASN A 1 126 ? 16.525 2.017 -20.345 1.00 90.94 126 ASN A O 1
ATOM 993 N N . SER A 1 127 ? 15.595 3.990 -19.781 1.00 90.44 127 SER A N 1
ATOM 994 C CA . SER A 1 127 ? 16.424 4.814 -20.671 1.00 90.44 127 SER A CA 1
ATOM 995 C C . SER A 1 127 ? 17.111 5.993 -19.983 1.00 90.44 127 SER A C 1
ATOM 997 O O . SER A 1 127 ? 17.817 6.746 -20.644 1.00 90.44 127 SER A O 1
ATOM 999 N N . LEU A 1 128 ? 16.894 6.201 -18.680 1.00 91.38 128 LEU A N 1
ATOM 1000 C CA . LEU A 1 128 ? 17.423 7.372 -17.977 1.00 91.38 128 LEU A CA 1
ATOM 1001 C C . LEU A 1 128 ? 18.956 7.376 -17.860 1.00 91.38 128 LEU A C 1
ATOM 1003 O O . LEU A 1 128 ? 19.563 8.439 -17.953 1.00 91.38 128 LEU A O 1
ATOM 1007 N N . PHE A 1 129 ? 19.574 6.216 -17.622 1.00 89.06 129 PHE A N 1
ATOM 1008 C CA . PHE A 1 129 ? 21.018 6.116 -17.377 1.00 89.06 129 PHE A CA 1
ATOM 1009 C C . PHE A 1 129 ? 21.805 5.668 -18.609 1.00 89.06 129 PHE A C 1
ATOM 1011 O O . PHE A 1 129 ? 22.957 6.058 -18.774 1.00 89.06 129 PHE A O 1
ATOM 1018 N N . SER A 1 130 ? 21.206 4.836 -19.457 1.00 86.00 130 SER A N 1
ATOM 1019 C CA . SER A 1 130 ? 21.828 4.325 -20.677 1.00 86.00 130 SER A CA 1
ATOM 1020 C C . SER A 1 130 ? 20.773 3.822 -21.660 1.00 86.00 130 SER A C 1
ATOM 1022 O O . SER A 1 130 ? 19.660 3.476 -21.260 1.00 86.00 130 SER A O 1
ATOM 1024 N N . ASP A 1 131 ? 21.121 3.765 -22.949 1.00 85.81 131 ASP A N 1
ATOM 1025 C CA . ASP A 1 131 ? 20.251 3.163 -23.961 1.00 85.81 131 ASP A CA 1
ATOM 1026 C C . ASP A 1 131 ? 20.253 1.628 -23.798 1.00 85.81 131 ASP A C 1
ATOM 1028 O O . ASP A 1 131 ? 21.318 0.994 -23.869 1.00 85.81 131 ASP A O 1
ATOM 1032 N N . PRO A 1 132 ? 19.084 1.001 -23.568 1.00 84.06 132 PRO A N 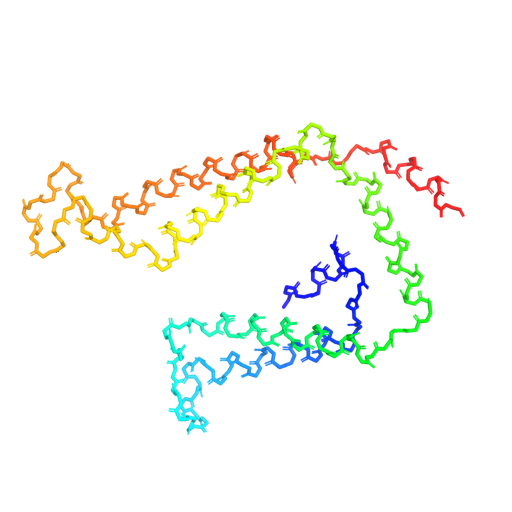1
ATOM 1033 C CA . PRO A 1 132 ? 18.981 -0.440 -23.367 1.00 84.06 132 PRO A CA 1
ATOM 1034 C C . PRO A 1 132 ? 19.372 -1.260 -24.606 1.00 84.06 132 PRO A C 1
ATOM 1036 O O . PRO A 1 132 ? 19.696 -2.438 -24.464 1.00 84.06 132 PRO A O 1
ATOM 1039 N N . ASN A 1 133 ? 19.384 -0.665 -25.803 1.00 87.12 133 ASN A N 1
ATOM 1040 C CA . ASN A 1 133 ? 19.713 -1.356 -27.052 1.00 87.12 133 ASN A CA 1
ATOM 1041 C C . ASN A 1 133 ? 21.208 -1.315 -27.398 1.00 87.12 133 ASN A C 1
ATOM 1043 O O . ASN A 1 133 ? 21.638 -2.008 -28.319 1.00 87.12 133 ASN A O 1
ATOM 1047 N N . THR A 1 134 ? 22.021 -0.549 -26.662 1.00 87.25 134 THR A N 1
ATOM 1048 C CA . THR A 1 134 ? 23.469 -0.433 -26.908 1.00 87.25 134 THR A CA 1
ATOM 1049 C C . THR A 1 134 ? 24.293 -0.800 -25.667 1.00 87.25 134 THR A C 1
ATOM 1051 O O . THR A 1 134 ? 24.845 0.086 -25.006 1.00 87.25 134 THR A O 1
ATOM 1054 N N . PRO A 1 135 ? 24.444 -2.103 -25.348 1.00 84.25 135 PRO A N 1
ATOM 1055 C CA . PRO A 1 135 ? 25.164 -2.555 -24.154 1.00 84.25 135 PRO A CA 1
ATOM 1056 C C . PRO A 1 135 ? 26.612 -2.064 -24.048 1.00 84.25 135 PRO A C 1
ATOM 1058 O O . PRO A 1 135 ? 27.122 -1.862 -22.949 1.00 84.25 135 PRO A O 1
ATOM 1061 N N . ALA A 1 136 ? 27.269 -1.815 -25.185 1.00 84.31 136 ALA A N 1
ATOM 1062 C CA . ALA A 1 136 ? 28.637 -1.298 -25.236 1.00 84.31 136 ALA A CA 1
ATOM 1063 C C . ALA A 1 136 ? 28.802 0.092 -24.585 1.00 84.31 136 ALA A C 1
ATOM 1065 O O . ALA A 1 136 ? 29.915 0.468 -24.228 1.00 84.31 136 ALA A O 1
ATOM 1066 N N . LEU A 1 137 ? 27.710 0.848 -24.422 1.00 81.44 137 LEU A N 1
ATOM 1067 C CA . LEU A 1 137 ? 27.711 2.205 -23.869 1.00 81.44 137 LEU A CA 1
ATOM 1068 C C . LEU A 1 137 ? 27.253 2.263 -22.404 1.00 81.44 137 LEU A C 1
ATOM 1070 O O . LEU A 1 137 ? 27.068 3.351 -21.871 1.00 81.44 137 LEU A O 1
ATOM 1074 N N . TRP A 1 138 ? 27.082 1.127 -21.717 1.00 86.56 138 TRP A N 1
ATOM 1075 C CA . TRP A 1 138 ? 26.612 1.081 -20.320 1.00 86.56 138 TRP A CA 1
ATOM 1076 C C . TRP A 1 138 ? 27.665 1.501 -19.278 1.00 86.56 138 TRP A C 1
ATOM 1078 O O . TRP A 1 138 ? 27.624 1.075 -18.128 1.00 86.56 138 TRP A O 1
ATOM 1088 N N . VAL A 1 139 ? 28.618 2.347 -19.649 1.00 81.06 139 VAL A N 1
ATOM 1089 C CA . VAL A 1 139 ? 29.631 2.911 -18.749 1.00 81.06 139 VAL A CA 1
ATOM 1090 C C . VAL A 1 139 ? 28.982 4.027 -17.911 1.00 81.06 139 VAL A C 1
ATOM 1092 O O . VAL A 1 139 ? 28.190 4.794 -18.457 1.00 81.06 139 VAL A O 1
ATOM 1095 N N . PRO A 1 140 ? 29.280 4.168 -16.603 1.00 85.00 140 PRO A N 1
ATOM 1096 C CA . PRO A 1 140 ? 30.290 3.456 -15.808 1.00 85.00 140 PRO A CA 1
ATOM 1097 C C . PRO A 1 140 ? 29.786 2.206 -15.074 1.00 85.00 140 PRO A C 1
ATOM 1099 O O . PRO A 1 140 ? 30.593 1.452 -14.534 1.00 85.00 140 PRO A O 1
ATOM 1102 N N . PHE A 1 141 ? 28.476 1.977 -15.016 1.00 84.00 141 PHE A N 1
ATOM 1103 C CA . PHE A 1 141 ? 27.906 0.924 -14.169 1.00 84.00 141 PHE A CA 1
ATOM 1104 C C . PHE A 1 141 ? 28.034 -0.485 -14.774 1.00 84.00 141 PHE A C 1
ATOM 1106 O O . PHE A 1 141 ? 27.950 -1.467 -14.046 1.00 84.00 141 PHE A O 1
ATOM 1113 N N . HIS A 1 142 ? 28.274 -0.587 -16.084 1.00 86.69 142 HIS A N 1
ATOM 1114 C CA . HIS A 1 142 ? 28.373 -1.826 -16.867 1.00 86.69 142 HIS A CA 1
ATOM 1115 C C . HIS A 1 142 ? 27.136 -2.729 -16.743 1.00 86.69 142 HIS A C 1
ATOM 1117 O O . HIS A 1 142 ? 27.229 -3.954 -16.757 1.00 86.69 142 HIS A O 1
ATOM 1123 N N . MET A 1 143 ? 25.958 -2.119 -16.617 1.00 89.56 143 MET A N 1
ATOM 1124 C CA . MET A 1 143 ? 24.693 -2.814 -16.384 1.00 89.56 143 MET A CA 1
ATOM 1125 C C . MET A 1 143 ? 23.521 -2.055 -17.020 1.00 89.56 143 MET A C 1
ATOM 1127 O O . MET A 1 143 ? 23.635 -0.847 -17.247 1.00 89.56 143 MET A O 1
ATOM 1131 N N . PRO A 1 144 ? 22.395 -2.737 -17.311 1.00 90.69 144 PRO A N 1
ATOM 1132 C CA . PRO A 1 144 ? 21.242 -2.093 -17.926 1.00 90.69 144 PRO A CA 1
ATOM 1133 C C . PRO A 1 144 ? 20.735 -0.924 -17.075 1.00 90.69 144 PRO A C 1
ATOM 1135 O O . PRO A 1 144 ? 20.676 -1.037 -15.847 1.00 90.69 144 PRO A O 1
ATOM 1138 N N . SER A 1 145 ? 20.286 0.157 -17.720 1.00 92.00 145 SER A N 1
ATOM 1139 C CA . SER A 1 145 ? 19.722 1.341 -17.048 1.00 92.00 145 SER A CA 1
ATOM 1140 C C . SER A 1 145 ? 18.661 0.972 -16.003 1.00 92.00 145 SER A C 1
ATOM 1142 O O . SER A 1 145 ? 18.667 1.495 -14.887 1.00 92.00 145 SER A O 1
ATOM 1144 N N . LEU A 1 146 ? 17.802 -0.005 -16.319 1.00 91.44 146 LEU A N 1
ATOM 1145 C CA . LEU A 1 146 ? 16.753 -0.449 -15.404 1.00 91.44 146 LEU A CA 1
ATOM 1146 C C . LEU A 1 146 ? 17.317 -1.043 -14.104 1.00 91.44 146 LEU A C 1
ATOM 1148 O O . LEU A 1 146 ? 16.743 -0.829 -13.043 1.00 91.44 146 LEU A O 1
ATOM 1152 N N . TRP A 1 147 ? 18.450 -1.744 -14.142 1.00 91.94 147 TRP A N 1
ATOM 1153 C CA . TRP A 1 147 ? 19.071 -2.266 -12.922 1.00 91.94 147 TRP A CA 1
ATOM 1154 C C . TRP A 1 147 ? 19.641 -1.152 -12.048 1.00 91.94 147 TRP A C 1
ATOM 1156 O O . TRP A 1 147 ? 19.484 -1.198 -10.829 1.00 91.94 147 TRP A O 1
ATOM 1166 N N . VAL A 1 148 ? 20.256 -0.132 -12.656 1.00 93.38 148 VAL A N 1
ATOM 1167 C CA . VAL A 1 148 ? 20.740 1.050 -11.922 1.00 93.38 148 VAL A CA 1
ATOM 1168 C C . VAL A 1 148 ? 19.566 1.729 -11.223 1.00 93.38 148 VAL A C 1
ATOM 1170 O O . VAL A 1 148 ? 19.634 2.011 -10.028 1.00 93.38 148 VAL A O 1
ATOM 1173 N N . TRP A 1 149 ? 18.447 1.886 -11.932 1.00 94.50 149 TRP A N 1
ATOM 1174 C CA . TRP A 1 149 ? 17.201 2.398 -11.369 1.00 94.50 149 TRP A CA 1
ATOM 1175 C C . TRP A 1 149 ? 16.702 1.567 -10.180 1.00 94.50 149 TRP A C 1
ATOM 1177 O O . TRP A 1 149 ? 16.420 2.130 -9.122 1.00 94.50 149 TRP A O 1
ATOM 1187 N N . GLN A 1 150 ? 16.646 0.236 -10.312 1.00 93.94 150 GLN A N 1
ATOM 1188 C CA . GLN A 1 150 ? 16.214 -0.650 -9.224 1.00 93.94 150 GLN A CA 1
ATOM 1189 C C . GLN A 1 150 ? 17.118 -0.537 -7.990 1.00 93.94 150 GLN A C 1
ATOM 1191 O O . GLN A 1 150 ? 16.609 -0.500 -6.874 1.00 93.94 150 GLN A O 1
ATOM 1196 N N . LEU A 1 151 ? 18.440 -0.420 -8.157 1.00 94.88 151 LEU A N 1
ATOM 1197 C CA . LEU A 1 151 ? 19.362 -0.240 -7.028 1.00 94.88 151 LEU A CA 1
ATOM 1198 C C . LEU A 1 151 ? 19.190 1.122 -6.342 1.00 94.88 151 LEU A C 1
ATOM 1200 O O . LEU A 1 151 ? 19.193 1.192 -5.111 1.00 94.88 151 LEU A O 1
ATOM 1204 N N . VAL A 1 152 ? 18.979 2.194 -7.111 1.00 95.31 152 VAL A N 1
ATOM 1205 C CA . VAL A 1 152 ? 18.687 3.529 -6.561 1.00 95.31 152 VAL A CA 1
ATOM 1206 C C . VAL A 1 152 ? 17.391 3.504 -5.750 1.00 95.31 152 VAL A C 1
ATOM 1208 O O . VAL A 1 152 ? 17.366 3.970 -4.609 1.00 95.31 152 VAL A O 1
ATOM 1211 N N . PHE A 1 153 ? 16.323 2.916 -6.292 1.00 96.69 153 PHE A N 1
ATOM 1212 C CA . PHE A 1 153 ? 15.041 2.830 -5.592 1.00 96.69 153 PHE A CA 1
ATOM 1213 C C .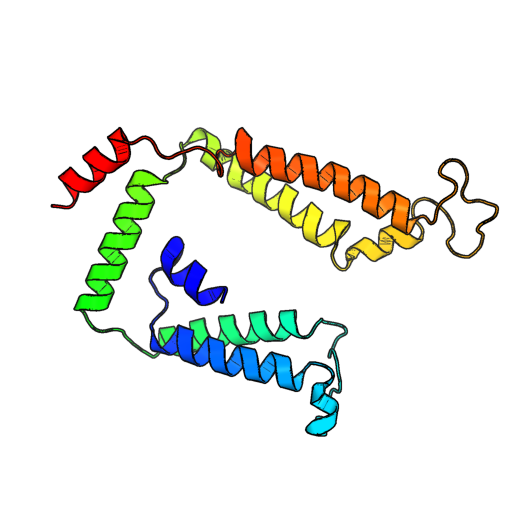 PHE A 1 153 ? 15.013 1.785 -4.473 1.00 96.69 153 PHE A C 1
ATOM 1215 O O . PHE A 1 153 ? 14.209 1.915 -3.548 1.00 96.69 153 PHE A O 1
ATOM 1222 N N . LEU A 1 154 ? 15.911 0.801 -4.490 1.00 96.00 154 LEU A N 1
ATOM 1223 C CA . LEU A 1 154 ? 16.165 -0.074 -3.349 1.00 96.00 154 LEU A CA 1
ATOM 1224 C C . LEU A 1 154 ? 16.788 0.719 -2.197 1.00 96.00 154 LEU A C 1
ATOM 1226 O O . LEU A 1 154 ? 16.281 0.657 -1.079 1.00 96.00 154 LEU A O 1
ATOM 1230 N N . ALA A 1 155 ? 17.837 1.503 -2.462 1.00 97.56 155 ALA A N 1
ATOM 1231 C CA . ALA A 1 155 ? 18.460 2.359 -1.452 1.00 97.56 155 ALA A CA 1
ATOM 1232 C C . ALA A 1 15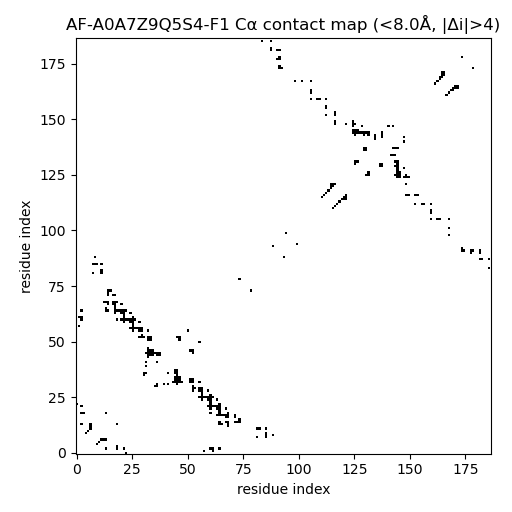5 ? 17.466 3.395 -0.901 1.00 97.56 155 ALA A C 1
ATOM 1234 O O . ALA A 1 155 ? 17.354 3.570 0.314 1.00 97.56 155 ALA A O 1
ATOM 1235 N N . TYR A 1 156 ? 16.678 4.018 -1.783 1.00 97.69 156 TYR A N 1
ATOM 1236 C CA . TYR A 1 156 ? 15.571 4.888 -1.387 1.00 97.69 156 TYR A CA 1
ATOM 1237 C C . TYR A 1 156 ? 14.550 4.148 -0.517 1.00 97.69 156 TYR A C 1
ATOM 1239 O O . TYR A 1 156 ? 14.125 4.660 0.514 1.00 97.69 156 TYR A O 1
ATOM 1247 N N . GLY A 1 157 ? 14.200 2.918 -0.883 1.00 96.69 157 GLY A N 1
ATOM 1248 C CA . GLY A 1 157 ? 13.299 2.072 -0.116 1.00 96.69 157 GLY A CA 1
ATOM 1249 C C . GLY A 1 157 ? 13.791 1.753 1.285 1.00 96.69 157 GLY A C 1
ATOM 1250 O O . GLY A 1 157 ? 13.034 1.878 2.244 1.00 96.69 157 GLY A O 1
ATOM 1251 N N . ILE A 1 158 ? 15.072 1.411 1.428 1.00 97.44 158 ILE A N 1
ATOM 1252 C CA . ILE A 1 158 ? 15.711 1.211 2.736 1.00 97.44 158 ILE A CA 1
ATOM 1253 C C . ILE A 1 158 ? 15.593 2.486 3.577 1.00 97.44 158 ILE A C 1
ATOM 1255 O O . ILE A 1 158 ? 15.214 2.414 4.747 1.00 97.44 158 ILE A O 1
ATOM 1259 N N . PHE A 1 159 ? 15.844 3.654 2.979 1.00 97.81 159 PHE A N 1
ATOM 1260 C CA . PHE A 1 159 ? 15.648 4.939 3.649 1.00 97.81 159 PHE A CA 1
ATOM 1261 C C . PHE A 1 159 ? 14.188 5.157 4.080 1.00 97.81 159 PHE A C 1
ATOM 1263 O O . PHE A 1 159 ? 13.945 5.527 5.228 1.00 97.81 159 PHE A O 1
ATOM 127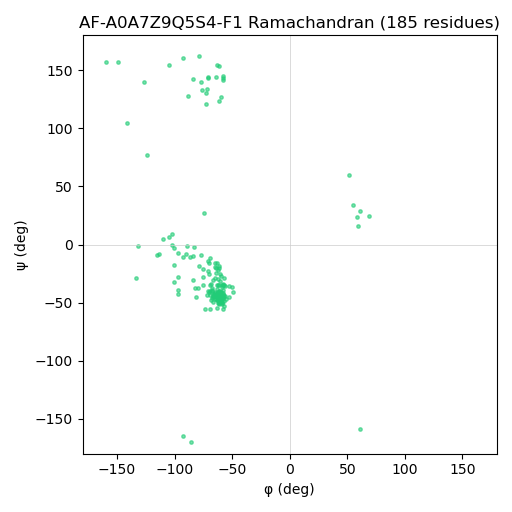0 N N . VAL A 1 160 ? 13.210 4.895 3.206 1.00 97.25 160 VAL A N 1
ATOM 1271 C CA . VAL A 1 160 ? 11.782 5.029 3.541 1.00 97.25 160 VAL A CA 1
ATOM 1272 C C . VAL A 1 160 ? 11.396 4.072 4.670 1.00 97.25 160 VAL A C 1
ATOM 1274 O O . VAL A 1 160 ? 10.728 4.489 5.614 1.00 97.25 160 VAL A O 1
ATOM 1277 N N . MET A 1 161 ? 11.857 2.820 4.636 1.00 96.62 161 MET A N 1
ATOM 1278 C CA . MET A 1 161 ? 11.608 1.843 5.700 1.00 96.62 161 MET A CA 1
ATOM 1279 C C . MET A 1 161 ? 12.218 2.285 7.030 1.00 96.62 161 MET A C 1
ATOM 1281 O O . MET A 1 161 ? 11.540 2.225 8.054 1.00 96.62 161 MET A O 1
ATOM 1285 N N . TRP A 1 162 ? 13.453 2.791 7.023 1.00 97.00 162 TRP A N 1
ATOM 1286 C CA . TRP A 1 162 ? 14.077 3.381 8.208 1.00 97.00 162 TRP A CA 1
ATOM 1287 C C . TRP A 1 162 ? 13.266 4.570 8.744 1.00 97.00 162 TRP A C 1
ATOM 1289 O O . TRP A 1 162 ? 12.982 4.642 9.942 1.00 97.00 162 TRP A O 1
ATOM 1299 N N . PHE A 1 163 ? 12.837 5.475 7.860 1.00 96.56 163 PHE A N 1
ATOM 1300 C CA . PHE A 1 163 ? 12.041 6.644 8.225 1.00 96.56 163 PHE A CA 1
ATOM 1301 C C . PHE A 1 163 ? 10.702 6.235 8.856 1.00 96.56 163 PHE A C 1
ATOM 1303 O O . PHE A 1 163 ? 10.315 6.757 9.900 1.00 96.56 163 PHE A O 1
ATOM 1310 N N . LEU A 1 164 ? 10.001 5.267 8.270 1.00 95.50 164 LEU A N 1
ATOM 1311 C CA . LEU A 1 164 ? 8.726 4.777 8.792 1.00 95.50 164 LEU A CA 1
ATOM 1312 C C . LEU A 1 164 ? 8.889 4.005 10.112 1.00 95.50 164 LEU A C 1
ATOM 1314 O O . LEU A 1 164 ? 8.120 4.215 11.049 1.00 95.50 164 LEU A O 1
ATOM 1318 N N . ALA A 1 165 ? 9.889 3.132 10.213 1.00 94.56 165 ALA A N 1
ATOM 1319 C CA . ALA A 1 165 ? 10.100 2.311 11.400 1.00 94.56 165 ALA A CA 1
ATOM 1320 C C . ALA A 1 165 ? 10.553 3.156 12.599 1.00 94.56 165 ALA A C 1
ATOM 1322 O O . ALA A 1 165 ? 9.885 3.173 13.632 1.00 94.56 165 ALA A O 1
ATOM 1323 N N . PHE A 1 166 ? 11.642 3.911 12.434 1.00 92.81 166 PHE A N 1
ATOM 1324 C CA . PHE A 1 166 ? 12.317 4.588 13.541 1.00 92.81 166 PHE A CA 1
ATOM 1325 C C . PHE A 1 166 ? 11.901 6.050 13.689 1.00 92.81 166 PHE A C 1
ATOM 1327 O O . PHE A 1 166 ? 11.666 6.513 14.799 1.00 92.81 166 PHE A O 1
ATOM 1334 N N . HIS A 1 167 ? 11.777 6.799 12.590 1.00 91.88 167 HIS A N 1
ATOM 1335 C CA . HIS A 1 167 ? 11.472 8.231 12.685 1.00 91.88 167 HIS A CA 1
ATOM 1336 C C . HIS A 1 167 ? 9.979 8.507 12.927 1.00 91.88 167 HIS A C 1
ATOM 1338 O O . HIS A 1 167 ? 9.619 9.415 13.680 1.00 91.88 167 HIS A O 1
ATOM 1344 N N . MET A 1 168 ? 9.103 7.710 12.310 1.00 93.44 168 MET A N 1
ATOM 1345 C CA . MET A 1 168 ? 7.659 7.720 12.573 1.00 93.44 168 MET A CA 1
ATOM 1346 C C . MET A 1 168 ? 7.266 6.811 13.748 1.00 93.44 168 MET A C 1
ATOM 1348 O O . MET A 1 168 ? 6.137 6.904 14.228 1.00 93.44 168 MET A O 1
ATOM 1352 N N . GLY A 1 169 ? 8.191 5.980 14.239 1.00 90.19 169 GLY A N 1
ATOM 1353 C CA . GLY A 1 169 ? 7.997 5.116 15.403 1.00 90.19 169 GLY A CA 1
ATOM 1354 C C . GLY A 1 169 ? 7.011 3.970 15.174 1.00 90.19 169 GLY A C 1
ATOM 1355 O O . GLY A 1 169 ? 6.404 3.500 16.130 1.00 90.19 169 GLY A O 1
ATOM 1356 N N . LEU A 1 170 ? 6.810 3.524 13.926 1.00 90.19 170 LEU A N 1
ATOM 1357 C CA . LEU A 1 170 ? 5.893 2.415 13.629 1.00 90.19 170 LEU A CA 1
ATOM 1358 C C . LEU A 1 170 ? 6.415 1.054 14.119 1.00 90.19 170 LEU A C 1
ATOM 1360 O O . LEU A 1 170 ? 5.633 0.110 14.201 1.00 90.19 170 LEU A O 1
ATOM 1364 N N . SER A 1 171 ? 7.709 0.945 14.437 1.00 90.56 171 SER A N 1
ATOM 1365 C CA . SER A 1 171 ? 8.312 -0.257 15.029 1.00 90.56 171 SER A CA 1
ATOM 1366 C C . SER A 1 171 ? 8.615 -0.117 16.522 1.00 90.56 171 SER A C 1
ATOM 1368 O O . SER A 1 171 ? 9.280 -0.987 17.083 1.00 90.56 171 SER A O 1
ATOM 1370 N N . GLU A 1 172 ? 8.206 0.980 17.164 1.00 88.62 172 GLU A N 1
ATOM 1371 C CA . GLU A 1 172 ? 8.447 1.159 18.595 1.00 88.62 172 GLU A CA 1
ATOM 1372 C C . GLU A 1 172 ? 7.548 0.223 19.412 1.00 88.62 172 GLU A C 1
ATOM 1374 O O . GLU A 1 172 ? 6.349 0.119 19.129 1.00 88.62 172 GLU A O 1
ATOM 1379 N N . PRO A 1 173 ? 8.100 -0.470 20.425 1.00 87.69 173 PRO A N 1
ATOM 1380 C CA . PRO A 1 173 ? 7.292 -1.285 21.312 1.00 87.69 173 PRO A CA 1
ATOM 1381 C C . PRO A 1 173 ? 6.326 -0.397 22.096 1.00 87.69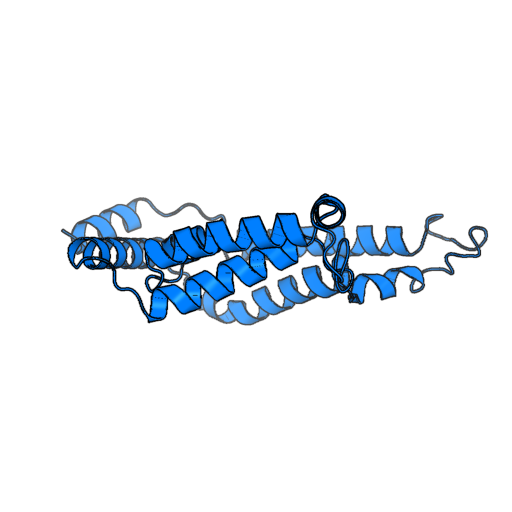 173 PRO A C 1
ATOM 1383 O O . PRO A 1 173 ? 6.649 0.723 22.492 1.00 87.69 173 PRO A O 1
ATOM 1386 N N . ILE A 1 174 ? 5.127 -0.920 22.331 1.00 87.19 174 ILE A N 1
ATOM 1387 C CA . ILE A 1 174 ? 4.126 -0.239 23.146 1.00 87.19 174 ILE A CA 1
ATOM 1388 C C . ILE A 1 174 ? 4.569 -0.313 24.608 1.00 87.19 174 ILE A C 1
ATOM 1390 O O . ILE A 1 174 ? 4.883 -1.393 25.109 1.00 87.19 174 ILE A O 1
ATOM 1394 N N . ASP A 1 175 ? 4.561 0.833 25.283 1.00 89.19 175 ASP A N 1
ATOM 1395 C CA . ASP A 1 175 ? 4.858 0.938 26.709 1.00 89.19 175 ASP A CA 1
ATOM 1396 C C . ASP A 1 175 ? 3.843 0.122 27.542 1.00 89.19 175 ASP A C 1
ATOM 1398 O O . ASP A 1 175 ? 2.635 0.379 27.432 1.00 89.19 175 ASP A O 1
ATOM 1402 N N . PRO A 1 176 ? 4.292 -0.841 28.375 1.00 90.62 176 PRO A N 1
ATOM 1403 C CA . PRO A 1 176 ? 3.420 -1.607 29.261 1.00 90.62 176 PRO A CA 1
ATOM 1404 C C . PRO A 1 176 ? 2.521 -0.738 30.144 1.00 90.62 176 PRO A C 1
ATOM 1406 O O . PRO A 1 176 ? 1.356 -1.091 30.332 1.00 90.62 176 PRO A O 1
ATOM 1409 N N . GLN A 1 177 ? 3.001 0.421 30.607 1.00 90.12 177 GLN A N 1
ATOM 1410 C CA . GLN A 1 177 ? 2.205 1.310 31.454 1.00 90.12 177 GLN A CA 1
ATOM 1411 C C . GLN A 1 177 ? 0.967 1.824 30.708 1.00 90.12 177 GLN A C 1
ATOM 1413 O O . GLN A 1 177 ? -0.144 1.758 31.224 1.00 90.12 177 GLN A O 1
ATOM 1418 N N . ARG A 1 178 ? 1.118 2.211 29.433 1.00 87.94 178 ARG A N 1
ATOM 1419 C CA . ARG A 1 178 ? -0.011 2.655 28.592 1.00 87.94 178 ARG A CA 1
ATOM 1420 C C . ARG A 1 178 ? -1.053 1.555 28.391 1.00 87.94 178 ARG A C 1
ATOM 1422 O O . ARG A 1 178 ? -2.230 1.852 28.202 1.00 87.94 178 ARG A O 1
ATOM 1429 N N . ILE A 1 179 ? -0.632 0.288 28.407 1.00 91.19 179 ILE A N 1
ATOM 1430 C CA . ILE A 1 179 ? -1.540 -0.863 28.314 1.00 91.19 179 ILE A CA 1
ATOM 1431 C C . ILE A 1 179 ? -2.332 -1.021 29.613 1.00 91.19 179 ILE A C 1
ATOM 1433 O O . ILE A 1 179 ? -3.533 -1.295 29.561 1.00 91.19 179 ILE A O 1
ATOM 1437 N N . GLU A 1 180 ? -1.674 -0.879 30.763 1.00 91.69 180 GLU A N 1
ATOM 1438 C CA . GLU A 1 180 ? -2.316 -0.952 32.078 1.00 91.69 180 GLU A CA 1
ATOM 1439 C C . GLU A 1 180 ? -3.312 0.191 32.281 1.00 91.69 180 GLU A C 1
ATOM 1441 O O . GLU A 1 180 ? -4.469 -0.070 32.625 1.00 91.69 180 GLU A O 1
ATOM 1446 N N . ASP A 1 181 ? -2.908 1.418 31.954 1.00 90.62 181 ASP A N 1
ATOM 1447 C CA . ASP A 1 181 ? -3.747 2.612 32.038 1.00 90.62 181 ASP A CA 1
ATOM 1448 C C . ASP A 1 181 ? -4.996 2.449 31.155 1.00 90.62 181 ASP A C 1
ATOM 1450 O O . ASP A 1 181 ? -6.122 2.517 31.654 1.00 90.62 181 ASP A O 1
ATOM 1454 N N . ALA A 1 182 ? -4.821 2.083 29.878 1.00 90.69 182 ALA A N 1
ATOM 1455 C CA . ALA A 1 182 ? -5.937 1.843 28.959 1.00 90.69 182 ALA A CA 1
ATOM 1456 C C . ALA A 1 182 ? -6.858 0.700 29.424 1.00 90.69 182 ALA A C 1
ATOM 1458 O O . ALA A 1 182 ? -8.070 0.751 29.221 1.00 90.69 182 ALA A O 1
ATOM 1459 N N . ARG A 1 183 ? -6.325 -0.350 30.066 1.00 89.75 183 ARG A N 1
ATOM 1460 C CA . ARG A 1 183 ? -7.159 -1.416 30.655 1.00 89.75 183 ARG A CA 1
ATOM 1461 C C . ARG A 1 183 ? -7.954 -0.928 31.859 1.00 89.75 183 ARG A C 1
ATOM 1463 O O . ARG A 1 183 ? -9.053 -1.435 32.073 1.00 89.75 183 ARG A O 1
ATOM 1470 N N . SER A 1 184 ? -7.401 -0.016 32.653 1.00 88.56 184 SER A N 1
ATOM 1471 C CA . SER A 1 184 ? -8.072 0.535 33.831 1.00 88.56 184 SER A CA 1
ATOM 1472 C C . SER A 1 184 ? -9.229 1.463 33.451 1.00 88.56 184 SER A C 1
ATOM 1474 O O . SER A 1 184 ? -10.300 1.344 34.035 1.00 88.56 184 SER A O 1
ATOM 1476 N N . GLU A 1 185 ? -9.057 2.287 32.413 1.00 85.94 185 GLU A N 1
ATOM 1477 C CA . GLU A 1 185 ? -10.079 3.222 31.918 1.00 85.94 185 GLU A CA 1
ATOM 1478 C C . GLU A 1 185 ? -11.256 2.527 31.211 1.00 85.94 185 GLU A C 1
ATOM 1480 O O . GLU A 1 185 ? -12.340 3.094 31.100 1.00 85.94 185 GLU A O 1
ATOM 1485 N N . MET A 1 186 ? -11.048 1.305 30.708 1.00 80.88 186 MET A N 1
ATOM 1486 C CA . MET A 1 186 ? -12.041 0.560 29.919 1.00 80.88 186 MET A CA 1
ATOM 1487 C C . MET A 1 186 ? -12.784 -0.540 30.696 1.00 80.88 186 MET A C 1
ATOM 1489 O O . MET A 1 186 ? -13.616 -1.237 30.097 1.00 80.88 186 MET A O 1
ATOM 1493 N N . LYS A 1 187 ? -12.461 -0.731 31.983 1.00 71.06 187 LYS A N 1
ATOM 1494 C CA . LYS A 1 187 ? -13.216 -1.590 32.910 1.00 71.06 187 LYS A CA 1
ATOM 1495 C C . LYS A 1 187 ? -14.512 -0.909 33.333 1.00 71.06 187 LYS A C 1
ATOM 1497 O O . LYS A 1 187 ? -15.540 -1.620 33.310 1.00 71.06 187 LYS A O 1
#

Mean predicted aligned error: 5.72 Å